Protein AF-A0AAC8QEL2-F1 (afdb_monomer_lite)

Organism: NCBI:txid48

pLDDT: mean 86.3, std 14.05, range [43.47, 98.31]

Secondary structure (DSSP, 8-state):
----PPPTT-SPPPHHHHHHHHHHHHHHHHHH-HHHHHHHHHHHHHHHHHHHHHHHHHHTT--SS-S---GGGTTSHHHHHHHHHHHTTHHHHHHHHHHHHHHHHHHSTTTHHHHHHHHHHHHHHHHHHHHHTT-SSHHHHHHHHHHHHHHHHHHTHHHHHHHH-SSPPP--PPPPP---HHHHHHHHHHHHHHHHHHHHHHHHHTTSS-GGGHHHHHHHHHHHHHHHHHHHHHHHHHHHHHHHHHHHHHHTS-S-----

Radius of gyration: 24.82 Å; chains: 1; bounding box: 85×37×73 Å

Structure (mmCIF, N/CA/C/O backbone):
data_AF-A0AAC8QEL2-F1
#
_entry.id   AF-A0AAC8QEL2-F1
#
loop_
_atom_site.group_PDB
_atom_site.id
_atom_site.type_symbol
_atom_site.label_atom_id
_atom_site.label_alt_id
_atom_site.label_comp_id
_atom_site.label_asym_id
_atom_site.label_entity_id
_atom_site.label_seq_id
_atom_site.pdbx_PDB_ins_code
_atom_site.Cartn_x
_atom_site.Cartn_y
_atom_site.Cartn_z
_atom_site.occupancy
_atom_site.B_iso_or_equiv
_atom_site.auth_seq_id
_atom_site.auth_comp_id
_atom_site.auth_asym_id
_atom_site.auth_atom_id
_atom_site.pdbx_PDB_model_num
ATOM 1 N N . MET A 1 1 ? -62.307 -15.616 4.773 1.00 45.69 1 MET A N 1
ATOM 2 C CA . MET A 1 1 ? -61.120 -16.233 4.140 1.00 45.69 1 MET A CA 1
ATOM 3 C C . MET A 1 1 ? -60.013 -15.186 4.089 1.00 45.69 1 MET A C 1
ATOM 5 O O . MET A 1 1 ? -59.948 -14.418 3.146 1.00 45.69 1 MET A O 1
ATOM 9 N N . SER A 1 2 ? -59.220 -15.067 5.157 1.00 45.28 2 SER A N 1
ATOM 10 C CA . SER A 1 2 ? -58.054 -14.174 5.198 1.00 45.28 2 SER A CA 1
ATOM 11 C C . SER A 1 2 ? -56.818 -15.053 5.047 1.00 45.28 2 SER A C 1
ATOM 13 O O . SER A 1 2 ? -56.436 -15.745 5.991 1.00 45.28 2 SER A O 1
ATOM 15 N N . SER A 1 3 ? -56.262 -15.121 3.833 1.00 54.31 3 SER A N 1
ATOM 16 C CA . SER A 1 3 ? -54.980 -15.785 3.607 1.00 54.31 3 SER A CA 1
ATOM 17 C C . SER A 1 3 ? -53.896 -14.918 4.238 1.00 54.31 3 SER A C 1
ATOM 19 O O . SER A 1 3 ? -53.477 -13.914 3.658 1.00 54.31 3 SER A O 1
ATOM 21 N N . ARG A 1 4 ? -53.450 -15.289 5.441 1.00 52.88 4 ARG A N 1
ATOM 22 C CA . ARG A 1 4 ? -52.177 -14.795 5.962 1.00 52.88 4 ARG A CA 1
ATOM 23 C C . ARG A 1 4 ? -51.099 -15.284 5.001 1.00 52.88 4 ARG A C 1
ATOM 25 O O . ARG A 1 4 ? -50.798 -16.474 4.969 1.00 52.88 4 ARG A O 1
ATOM 32 N N . LEU A 1 5 ? -50.574 -14.375 4.183 1.00 49.75 5 LEU A N 1
ATOM 33 C CA . LEU A 1 5 ? -49.302 -14.593 3.510 1.00 49.75 5 LEU A CA 1
ATOM 34 C C . LEU A 1 5 ? -48.282 -14.943 4.602 1.00 49.75 5 LEU A C 1
ATOM 36 O O . LEU A 1 5 ? -48.235 -14.229 5.609 1.00 49.75 5 LEU A O 1
ATOM 40 N N . PRO A 1 6 ? -47.518 -16.034 4.459 1.00 45.41 6 PRO A N 1
ATOM 41 C CA . PRO A 1 6 ? -46.494 -16.362 5.432 1.00 45.41 6 PRO A CA 1
ATOM 42 C C . PRO A 1 6 ? -45.506 -15.195 5.483 1.00 45.41 6 PRO A C 1
ATOM 44 O O . PRO A 1 6 ? -44.936 -14.791 4.468 1.00 45.41 6 PRO A O 1
ATOM 47 N N . THR A 1 7 ? -45.361 -14.611 6.669 1.00 52.25 7 THR A N 1
ATOM 48 C CA . THR A 1 7 ? -44.327 -13.628 6.980 1.00 52.25 7 THR A CA 1
ATOM 49 C C . THR A 1 7 ? -42.976 -14.214 6.580 1.00 52.25 7 THR A C 1
ATOM 51 O O . THR A 1 7 ? -42.650 -15.330 6.979 1.00 52.25 7 THR A O 1
ATOM 54 N N . GLN A 1 8 ? -42.188 -13.474 5.797 1.00 51.12 8 GLN A N 1
ATOM 55 C CA . GLN A 1 8 ? -40.873 -13.883 5.275 1.00 51.12 8 GLN A CA 1
ATOM 56 C C . GLN A 1 8 ? -39.819 -14.238 6.356 1.00 51.12 8 GLN A C 1
ATOM 58 O O . GLN A 1 8 ? -38.682 -14.554 6.012 1.00 51.12 8 GLN A O 1
ATOM 63 N N . ASP A 1 9 ? -40.179 -14.222 7.641 1.00 49.59 9 ASP A N 1
ATOM 64 C CA . ASP A 1 9 ? -39.281 -14.409 8.784 1.00 49.59 9 ASP A CA 1
ATOM 65 C C . ASP A 1 9 ? -39.201 -15.845 9.336 1.00 49.59 9 ASP A C 1
ATOM 67 O O . ASP A 1 9 ? -38.384 -16.106 10.214 1.00 49.59 9 ASP A O 1
ATOM 71 N N . GLU A 1 10 ? -39.970 -16.806 8.812 1.00 47.09 10 GLU A N 1
ATOM 72 C CA . GLU A 1 10 ? -40.014 -18.181 9.353 1.00 47.09 10 GLU A CA 1
ATOM 73 C C . GLU A 1 10 ? -39.370 -19.236 8.431 1.00 47.09 10 GLU A C 1
ATOM 75 O O . GLU A 1 10 ? -39.781 -20.392 8.374 1.00 47.09 10 GLU A O 1
ATOM 80 N N . GLN A 1 11 ? -38.336 -18.854 7.674 1.00 52.09 11 GLN A N 1
ATOM 81 C CA . GLN A 1 11 ? -37.502 -19.801 6.927 1.00 52.09 11 GLN A CA 1
ATOM 82 C C . GLN A 1 11 ? -36.100 -19.861 7.532 1.00 52.09 11 GLN A C 1
ATOM 84 O O . GLN A 1 11 ? -35.403 -18.848 7.628 1.00 52.09 11 GLN A O 1
ATOM 89 N N . ALA A 1 12 ? -35.673 -21.067 7.928 1.00 55.81 12 ALA A N 1
ATOM 90 C CA . ALA A 1 12 ? -34.318 -21.328 8.403 1.00 55.81 12 ALA A CA 1
ATOM 91 C C . ALA A 1 12 ? -33.288 -20.709 7.434 1.00 55.81 12 ALA A C 1
ATOM 93 O O . ALA A 1 12 ? -33.431 -20.868 6.218 1.00 55.81 12 ALA A O 1
ATOM 94 N N . PRO A 1 13 ? -32.251 -20.005 7.930 1.00 62.88 13 PRO A N 1
ATOM 95 C CA . PRO A 1 13 ? -31.322 -19.298 7.060 1.00 62.88 13 PRO A CA 1
ATOM 96 C C . PRO A 1 13 ? -30.664 -20.292 6.104 1.00 62.88 13 PRO A C 1
ATOM 98 O O . PRO A 1 13 ? -30.070 -21.282 6.549 1.00 62.88 13 PRO A O 1
ATOM 101 N N . THR A 1 14 ? -30.783 -20.0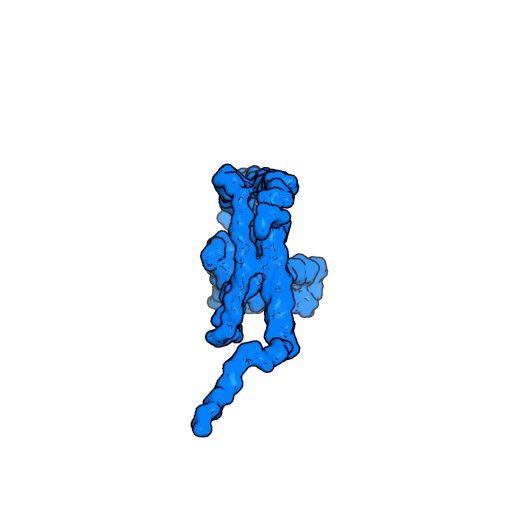14 4.803 1.00 79.62 14 THR A N 1
ATOM 102 C CA . THR A 1 14 ? -30.149 -20.790 3.733 1.00 79.62 14 THR A CA 1
ATOM 103 C C . THR A 1 14 ? -28.644 -20.906 3.994 1.00 79.62 14 THR A C 1
ATOM 105 O O . THR A 1 14 ? -28.044 -20.043 4.640 1.00 79.62 14 THR A O 1
ATOM 108 N N . THR A 1 15 ? -27.996 -21.962 3.492 1.00 81.44 15 THR A N 1
ATOM 109 C CA . THR A 1 15 ? -26.546 -22.183 3.670 1.00 81.44 15 THR A CA 1
ATOM 110 C C . THR A 1 15 ? -25.718 -20.951 3.282 1.00 81.44 15 THR A C 1
ATOM 112 O O . THR A 1 15 ? -24.776 -20.594 3.986 1.00 81.44 15 THR A O 1
ATOM 115 N N . ALA A 1 16 ? -26.129 -20.242 2.225 1.00 77.69 16 ALA A N 1
ATOM 116 C CA . ALA A 1 16 ? -25.537 -18.976 1.800 1.00 77.69 16 ALA A CA 1
ATOM 117 C C . ALA A 1 16 ? -25.666 -17.863 2.858 1.00 77.69 16 ALA A C 1
ATOM 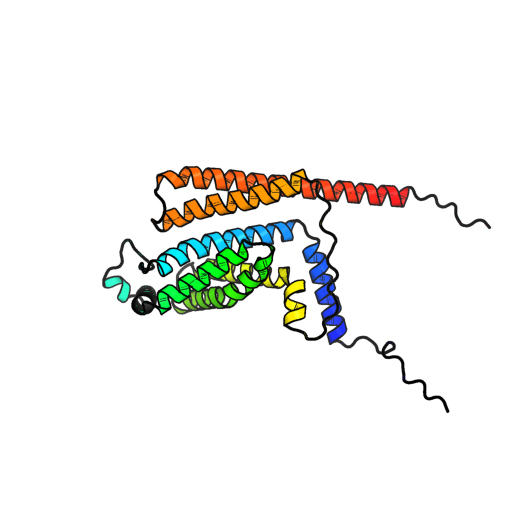119 O O . ALA A 1 16 ? -24.681 -17.199 3.169 1.00 77.69 16 ALA A O 1
ATOM 120 N N . ARG A 1 17 ? -26.845 -17.701 3.476 1.00 80.50 17 ARG A N 1
ATOM 121 C CA . ARG A 1 17 ? -27.083 -16.692 4.522 1.00 80.50 17 ARG A CA 1
ATOM 122 C C . ARG A 1 17 ? -26.285 -16.983 5.796 1.00 80.50 17 ARG A C 1
ATOM 124 O O . ARG A 1 17 ? -25.789 -16.059 6.433 1.00 80.50 17 ARG A O 1
ATOM 131 N N . ARG A 1 18 ? -26.103 -18.263 6.146 1.00 81.69 18 ARG A N 1
ATOM 132 C CA . ARG A 1 18 ? -25.219 -18.670 7.255 1.00 81.69 18 ARG A CA 1
ATOM 133 C C . ARG A 1 18 ? -23.756 -18.356 6.952 1.00 81.69 18 ARG A C 1
ATOM 135 O O . ARG A 1 18 ? -23.067 -17.822 7.813 1.00 81.69 18 ARG A O 1
ATOM 142 N N . LEU A 1 19 ? -23.288 -18.662 5.739 1.00 82.12 19 LEU A N 1
ATOM 143 C CA . LEU A 1 19 ? -21.921 -18.350 5.313 1.00 82.12 19 LEU A CA 1
ATOM 144 C C . LEU A 1 19 ? -21.653 -16.841 5.383 1.00 82.12 19 LEU A C 1
ATOM 146 O O . LEU A 1 19 ? -20.631 -16.428 5.920 1.00 82.12 19 LEU A O 1
ATOM 150 N N . GLU A 1 20 ? -22.590 -16.021 4.907 1.00 82.44 20 GLU A N 1
ATOM 151 C CA . GLU A 1 20 ? -22.491 -14.562 4.980 1.00 82.44 20 GLU A CA 1
ATOM 152 C C . GLU A 1 20 ? -22.369 -14.068 6.430 1.00 82.44 20 GLU A C 1
ATOM 154 O O . GLU A 1 20 ? -21.442 -13.329 6.753 1.00 82.44 20 GLU A O 1
ATOM 159 N N . GLN A 1 21 ? -23.238 -14.543 7.328 1.00 83.75 21 GLN A N 1
ATOM 160 C CA . GLN A 1 21 ? -23.185 -14.194 8.753 1.00 83.75 21 GLN A CA 1
ATOM 161 C C . GLN A 1 21 ? -21.863 -14.610 9.411 1.00 83.75 21 GLN A C 1
ATOM 163 O O . GLN A 1 21 ? -21.317 -13.871 10.233 1.00 83.75 21 GLN A O 1
ATOM 168 N N . LEU A 1 22 ? -21.325 -15.778 9.045 1.00 85.56 22 LEU A N 1
ATOM 169 C CA . LEU A 1 22 ? -20.023 -16.243 9.524 1.00 85.56 22 LEU A CA 1
ATOM 170 C C . LEU A 1 22 ? -18.884 -15.341 9.039 1.00 85.56 22 LEU A C 1
ATOM 172 O O . LEU A 1 22 ? -18.017 -14.976 9.835 1.00 85.56 22 LEU A O 1
ATOM 176 N N . LEU A 1 23 ? -18.894 -14.955 7.761 1.00 85.38 23 LEU A N 1
ATOM 177 C CA . LEU A 1 23 ? -17.890 -14.067 7.175 1.00 85.38 23 LEU A CA 1
ATOM 178 C C . LEU A 1 23 ? -17.950 -12.661 7.786 1.00 85.38 23 LEU A C 1
ATOM 180 O O . LEU A 1 23 ? -16.909 -12.108 8.139 1.00 85.38 23 LEU A O 1
ATOM 184 N N . ASP A 1 24 ? -19.146 -12.112 7.992 1.00 86.25 24 ASP A N 1
ATOM 185 C CA . ASP A 1 24 ? -19.337 -10.811 8.641 1.00 86.25 24 ASP A CA 1
ATOM 186 C C . ASP A 1 24 ? -18.911 -10.855 10.123 1.00 86.25 24 ASP A C 1
ATOM 188 O O . ASP A 1 24 ? -18.235 -9.950 10.629 1.00 86.25 24 ASP A O 1
ATOM 192 N N . GLY A 1 25 ? -19.221 -11.955 10.817 1.00 83.81 25 GLY A N 1
ATOM 193 C CA . GLY A 1 25 ? -18.763 -12.219 12.180 1.00 83.81 25 GLY A CA 1
ATOM 194 C C . GLY A 1 25 ? -17.237 -12.312 12.280 1.00 83.81 25 GLY A C 1
ATOM 195 O O . GLY A 1 25 ? -16.631 -11.730 13.181 1.00 83.81 25 GLY A O 1
ATOM 196 N N . LEU A 1 26 ? -16.584 -12.987 11.334 1.00 86.38 26 LEU A N 1
ATOM 197 C CA . LEU A 1 26 ? -15.124 -13.052 11.265 1.00 86.38 26 LEU A CA 1
ATOM 198 C C . LEU A 1 26 ? -14.517 -11.677 10.957 1.00 86.38 26 LEU A C 1
ATOM 200 O O . LEU A 1 26 ? -13.569 -11.258 11.625 1.00 86.38 26 LEU A O 1
ATOM 204 N N . HIS A 1 27 ? -15.085 -10.952 9.991 1.00 88.81 27 HIS A N 1
ATOM 205 C CA . HIS A 1 27 ? -14.620 -9.625 9.597 1.00 88.81 27 HIS A CA 1
ATOM 206 C C . HIS A 1 27 ? -14.676 -8.636 10.765 1.00 88.81 27 HIS A C 1
ATOM 208 O O . HIS A 1 27 ? -13.699 -7.935 11.033 1.00 88.81 27 HIS A O 1
ATOM 214 N N . SER A 1 28 ? -15.779 -8.611 11.516 1.00 86.19 28 SER A N 1
ATOM 215 C CA . SER A 1 28 ? -15.917 -7.738 12.688 1.00 86.19 28 SER A CA 1
ATOM 216 C C . SER A 1 28 ? -14.887 -8.055 13.785 1.00 86.19 28 SER A C 1
ATOM 218 O O . SER A 1 28 ? -14.288 -7.132 14.344 1.00 86.19 28 SER A O 1
ATOM 220 N N . ARG A 1 29 ? -14.588 -9.340 14.038 1.00 85.88 29 ARG A N 1
ATOM 221 C CA . ARG A 1 29 ? -13.526 -9.767 14.973 1.00 85.88 29 ARG A CA 1
ATOM 222 C C . ARG A 1 29 ? -12.139 -9.328 14.510 1.00 85.88 29 ARG A C 1
ATOM 224 O O . ARG A 1 29 ? -11.370 -8.789 15.304 1.00 85.88 29 ARG A O 1
ATOM 231 N N . VAL A 1 30 ? -11.835 -9.510 13.226 1.00 88.69 30 VAL A N 1
ATOM 232 C CA . VAL A 1 30 ? -10.578 -9.055 12.611 1.00 88.69 30 VAL A CA 1
ATOM 233 C C . VAL A 1 30 ? -10.428 -7.540 12.754 1.00 88.69 30 VAL A C 1
ATOM 235 O O . VAL A 1 30 ? -9.377 -7.058 13.172 1.00 88.69 30 VAL A O 1
ATOM 238 N N . ARG A 1 31 ? -11.500 -6.787 12.493 1.00 89.50 31 ARG A N 1
ATOM 239 C CA . ARG A 1 31 ? -11.537 -5.323 12.616 1.00 89.50 31 ARG A CA 1
ATOM 240 C C . ARG A 1 31 ? -11.391 -4.827 14.054 1.00 89.50 31 ARG A C 1
ATOM 242 O O . ARG A 1 31 ? -10.922 -3.708 14.253 1.00 89.50 31 ARG A O 1
ATOM 249 N N . ALA A 1 32 ? -11.754 -5.638 15.046 1.00 86.88 32 ALA A N 1
ATOM 250 C CA . ALA A 1 32 ? -11.557 -5.314 16.457 1.00 86.88 32 ALA A CA 1
ATOM 251 C C . ALA A 1 32 ? -10.089 -5.472 16.901 1.00 86.88 32 ALA A C 1
ATOM 253 O O . ALA A 1 32 ? -9.695 -4.923 17.933 1.00 86.88 32 ALA A O 1
ATOM 254 N N . SER A 1 33 ? -9.265 -6.194 16.132 1.00 90.19 33 SER A N 1
ATOM 255 C CA . SER A 1 33 ? -7.854 -6.402 16.450 1.00 90.19 33 SER A CA 1
ATOM 256 C C . SER A 1 33 ? -7.024 -5.153 16.166 1.00 90.19 33 SER A C 1
ATOM 258 O O . SER A 1 33 ? -6.876 -4.707 15.025 1.00 90.19 33 SER A O 1
ATOM 260 N N . LEU A 1 34 ? -6.419 -4.613 17.226 1.00 89.44 34 LEU A N 1
ATOM 261 C CA . LEU A 1 34 ? -5.525 -3.463 17.139 1.00 89.44 34 LEU A CA 1
ATOM 262 C C . LEU A 1 34 ? -4.294 -3.771 16.277 1.00 89.44 34 LEU A C 1
ATOM 264 O O . LEU A 1 34 ? -3.910 -2.963 15.438 1.00 89.44 34 LEU A O 1
ATOM 268 N N . LEU A 1 35 ? -3.705 -4.957 16.437 1.00 91.62 35 LEU A N 1
ATOM 269 C CA . LEU A 1 35 ? -2.512 -5.352 15.693 1.00 91.62 35 LEU A CA 1
ATOM 270 C C . LEU A 1 35 ? -2.789 -5.422 14.187 1.00 91.62 35 LEU A C 1
ATOM 272 O O . LEU A 1 35 ? -2.002 -4.903 13.400 1.00 91.62 35 LEU A O 1
ATOM 276 N N . LEU A 1 36 ? -3.940 -5.969 13.784 1.00 94.00 36 LEU A N 1
ATOM 277 C CA . LEU A 1 36 ? -4.322 -6.039 12.369 1.00 94.00 36 LEU A CA 1
ATOM 278 C C . LEU A 1 36 ? -4.641 -4.658 11.781 1.00 94.00 36 LEU A C 1
ATOM 280 O O . LEU A 1 36 ? -4.359 -4.417 10.608 1.00 94.00 36 LEU A O 1
ATOM 284 N N . ARG A 1 37 ? -5.134 -3.716 12.597 1.00 93.56 37 ARG A N 1
ATOM 285 C CA . ARG A 1 37 ? -5.300 -2.312 12.186 1.00 93.56 37 ARG A CA 1
ATOM 286 C C . ARG A 1 37 ? -3.963 -1.657 11.849 1.00 93.56 37 ARG A C 1
ATOM 288 O O . ARG A 1 37 ? -3.845 -1.021 10.803 1.00 93.56 37 ARG A O 1
ATOM 295 N N . TYR A 1 38 ? -2.964 -1.818 12.715 1.00 94.56 38 TYR A N 1
ATOM 296 C CA . TYR A 1 38 ? -1.620 -1.288 12.468 1.00 94.56 38 TYR A CA 1
ATOM 297 C C . TYR A 1 38 ? -0.933 -2.011 11.312 1.00 94.56 38 TYR A C 1
ATOM 299 O O . TYR A 1 38 ? -0.304 -1.363 10.483 1.00 94.56 38 TYR A O 1
ATOM 307 N N . PHE A 1 39 ? -1.122 -3.324 11.193 1.00 96.25 39 PHE A N 1
ATOM 308 C CA . PHE A 1 39 ? -0.645 -4.092 10.048 1.00 96.25 39 PHE A CA 1
ATOM 309 C C . PHE A 1 39 ? -1.231 -3.570 8.726 1.00 96.25 39 PHE A C 1
ATOM 311 O O . PHE A 1 39 ? -0.490 -3.367 7.767 1.00 96.25 39 PHE A O 1
ATOM 318 N N . ALA A 1 40 ? -2.528 -3.240 8.682 1.00 96.00 40 ALA A N 1
ATOM 319 C CA . ALA A 1 40 ? -3.141 -2.593 7.521 1.00 96.00 40 ALA A CA 1
ATOM 320 C C . ALA A 1 40 ? -2.512 -1.227 7.211 1.00 96.00 40 ALA A C 1
ATOM 322 O O . ALA A 1 40 ? -2.221 -0.936 6.054 1.00 96.00 40 ALA A O 1
ATOM 323 N N . ALA A 1 41 ? -2.268 -0.392 8.224 1.00 95.62 41 ALA A N 1
ATOM 324 C CA . ALA A 1 41 ? -1.610 0.900 8.029 1.00 95.62 41 ALA A CA 1
ATOM 325 C C . ALA A 1 41 ? -0.180 0.747 7.479 1.00 95.62 41 ALA A C 1
ATOM 327 O O . ALA A 1 41 ? 0.182 1.424 6.520 1.00 95.62 41 ALA A O 1
ATOM 328 N N . ILE A 1 42 ? 0.604 -0.182 8.030 1.00 96.81 42 ILE A N 1
ATOM 329 C CA . ILE A 1 42 ? 1.973 -0.468 7.588 1.00 96.81 42 ILE A CA 1
ATOM 330 C C . ILE A 1 42 ? 1.980 -0.998 6.150 1.00 96.81 42 ILE A C 1
ATOM 332 O O . ILE A 1 42 ? 2.755 -0.504 5.338 1.00 96.81 42 ILE A O 1
ATOM 336 N N . ASN A 1 43 ? 1.088 -1.930 5.795 1.00 97.75 43 ASN A N 1
ATOM 337 C CA . ASN A 1 43 ? 0.988 -2.436 4.421 1.00 97.75 43 ASN A CA 1
ATOM 338 C C . ASN A 1 43 ? 0.666 -1.323 3.415 1.00 97.75 43 ASN A C 1
ATOM 340 O O . ASN A 1 43 ? 1.253 -1.298 2.335 1.00 97.75 43 ASN A O 1
ATOM 344 N N . ARG A 1 44 ? -0.207 -0.368 3.770 1.00 97.69 44 ARG A N 1
ATOM 345 C CA . ARG A 1 44 ? -0.490 0.803 2.920 1.00 97.69 44 ARG A CA 1
ATOM 346 C C . ARG A 1 44 ? 0.758 1.652 2.692 1.00 97.69 44 ARG A C 1
ATOM 348 O O . ARG A 1 44 ? 1.053 2.008 1.555 1.00 97.69 44 ARG A O 1
ATOM 355 N N . ILE A 1 45 ? 1.509 1.923 3.760 1.00 97.56 45 ILE A N 1
ATOM 356 C CA . ILE A 1 45 ? 2.758 2.690 3.704 1.00 97.56 45 ILE A CA 1
ATOM 357 C C . ILE A 1 45 ? 3.805 1.967 2.845 1.00 97.56 45 ILE A C 1
ATOM 359 O O . ILE A 1 45 ? 4.360 2.567 1.927 1.00 97.56 45 ILE A O 1
ATOM 363 N N . LEU A 1 46 ? 4.045 0.676 3.096 1.00 96.94 46 LEU A N 1
ATOM 364 C CA . LEU A 1 46 ? 5.053 -0.117 2.385 1.00 96.94 46 LEU A CA 1
ATOM 365 C C . LEU A 1 46 ? 4.745 -0.250 0.892 1.00 96.94 46 LEU A C 1
ATOM 367 O O . LEU A 1 46 ? 5.634 -0.034 0.069 1.00 96.94 46 LEU A O 1
ATOM 371 N N . LEU A 1 47 ? 3.496 -0.566 0.531 1.00 97.81 47 LEU A N 1
ATOM 372 C CA . LEU A 1 47 ? 3.093 -0.649 -0.873 1.00 97.81 47 LEU A CA 1
ATOM 373 C C . LEU A 1 47 ? 3.242 0.714 -1.561 1.00 97.81 47 LEU A C 1
ATOM 375 O O . LEU A 1 47 ? 3.836 0.793 -2.634 1.00 97.81 47 LEU A O 1
ATOM 379 N N . ALA A 1 48 ? 2.790 1.805 -0.937 1.00 97.38 48 ALA A N 1
ATOM 380 C CA . ALA A 1 48 ? 2.926 3.135 -1.524 1.00 97.38 48 ALA A CA 1
ATOM 381 C C . ALA A 1 48 ? 4.397 3.548 -1.719 1.00 97.38 48 ALA A C 1
ATOM 383 O O . ALA A 1 48 ? 4.760 3.992 -2.807 1.00 97.38 48 ALA A O 1
ATOM 384 N N . ILE A 1 49 ? 5.260 3.354 -0.716 1.00 96.25 49 ILE A N 1
ATOM 385 C CA . ILE A 1 49 ? 6.695 3.674 -0.815 1.00 96.25 49 ILE A CA 1
ATOM 386 C C . ILE A 1 49 ? 7.403 2.792 -1.853 1.00 96.25 49 ILE A C 1
ATOM 388 O O . ILE A 1 49 ? 8.300 3.268 -2.540 1.00 96.25 49 ILE A O 1
ATOM 392 N N . GLY A 1 50 ? 7.015 1.523 -2.003 1.00 93.56 50 GLY A N 1
ATOM 393 C CA . GLY A 1 50 ? 7.610 0.641 -3.011 1.00 93.56 50 GLY A CA 1
ATOM 394 C C . GLY A 1 50 ? 7.219 1.019 -4.445 1.00 93.56 50 GLY A C 1
ATOM 395 O O . GLY A 1 50 ? 8.053 0.994 -5.359 1.00 93.56 50 GLY A O 1
ATOM 396 N N . PHE A 1 51 ? 5.955 1.397 -4.651 1.00 95.62 51 PHE A N 1
ATOM 397 C CA . PHE A 1 51 ? 5.394 1.615 -5.983 1.00 95.62 51 PHE A CA 1
ATOM 398 C C . PHE A 1 51 ? 5.486 3.057 -6.483 1.00 95.62 51 PHE A C 1
ATOM 400 O O . PHE A 1 51 ? 5.790 3.240 -7.656 1.00 95.62 51 PHE A O 1
ATOM 407 N N . VAL A 1 52 ? 5.280 4.080 -5.648 1.00 96.38 52 VAL A N 1
ATOM 408 C CA . VAL A 1 52 ? 5.230 5.486 -6.107 1.00 96.38 52 VAL A CA 1
ATOM 409 C C . VAL A 1 52 ? 6.570 5.976 -6.688 1.00 96.38 52 VAL A C 1
ATOM 411 O O . VAL A 1 52 ? 6.572 6.514 -7.795 1.00 96.38 52 VAL A O 1
ATOM 414 N N . PRO A 1 53 ? 7.735 5.748 -6.055 1.00 93.44 53 PRO A N 1
ATOM 415 C CA . PRO A 1 53 ? 9.035 6.102 -6.636 1.00 93.44 53 PRO A CA 1
ATOM 416 C C . PRO A 1 53 ? 9.318 5.336 -7.929 1.00 93.44 53 PRO A C 1
ATOM 418 O O . PRO A 1 53 ? 9.779 5.901 -8.917 1.00 93.44 53 PRO A O 1
ATOM 421 N N . THR A 1 54 ? 8.988 4.043 -7.943 1.00 91.44 54 THR A N 1
ATOM 422 C CA . THR A 1 54 ? 9.157 3.168 -9.111 1.00 91.44 54 THR A CA 1
ATOM 423 C C . THR A 1 54 ? 8.215 3.553 -10.262 1.00 91.44 54 THR A C 1
ATOM 425 O O . THR A 1 54 ? 8.538 3.332 -11.430 1.00 91.44 54 THR A O 1
ATOM 428 N N . ALA A 1 55 ? 7.057 4.134 -9.956 1.00 94.88 55 ALA A N 1
ATOM 429 C CA . ALA A 1 55 ? 6.129 4.705 -10.921 1.00 94.88 55 ALA A CA 1
ATOM 430 C C . ALA A 1 55 ? 6.685 5.986 -11.547 1.00 94.88 55 ALA A C 1
ATOM 432 O O . ALA A 1 55 ? 6.587 6.166 -12.759 1.00 94.88 55 ALA A O 1
ATOM 433 N N . MET A 1 56 ? 7.324 6.838 -10.740 1.00 94.06 56 MET A N 1
ATOM 434 C CA . MET A 1 56 ? 7.875 8.114 -11.194 1.00 94.06 56 MET A CA 1
ATOM 435 C C . MET A 1 56 ? 8.944 7.936 -12.279 1.00 94.06 56 MET A C 1
ATOM 437 O O . MET A 1 56 ? 8.925 8.655 -13.271 1.00 94.06 56 MET A O 1
ATOM 441 N N . VAL A 1 57 ? 9.802 6.915 -12.160 1.00 91.12 57 VAL A N 1
ATOM 442 C CA . VAL A 1 57 ? 10.767 6.534 -13.215 1.00 91.12 57 VAL A CA 1
ATOM 443 C C . VAL A 1 57 ? 10.063 6.296 -14.557 1.00 91.12 57 VAL A C 1
ATOM 445 O O . VAL A 1 57 ? 10.524 6.767 -15.594 1.00 91.12 57 VAL A O 1
ATOM 448 N N . LYS A 1 58 ? 8.913 5.610 -14.542 1.00 93.25 58 LYS A N 1
ATOM 449 C CA . LYS A 1 58 ? 8.152 5.315 -15.762 1.00 93.25 58 LYS A CA 1
ATOM 450 C C . LYS A 1 58 ? 7.473 6.551 -16.336 1.00 93.25 58 LYS A C 1
ATOM 452 O O . LYS A 1 58 ? 7.497 6.754 -17.545 1.00 93.25 58 LYS A O 1
ATOM 457 N N . ILE A 1 59 ? 6.900 7.384 -15.468 1.00 95.62 59 ILE A N 1
ATOM 458 C CA . ILE A 1 59 ? 6.240 8.641 -15.851 1.00 95.62 59 ILE A CA 1
ATOM 459 C C . ILE A 1 59 ? 7.241 9.586 -16.524 1.00 95.62 59 ILE A C 1
ATOM 461 O O . ILE A 1 59 ? 6.934 10.165 -17.562 1.00 95.62 59 ILE A O 1
ATOM 465 N N . LEU A 1 60 ? 8.459 9.681 -15.984 1.00 93.62 60 LEU A N 1
ATOM 466 C CA . LEU A 1 60 ? 9.540 10.500 -16.538 1.00 93.62 60 LEU A CA 1
ATOM 467 C C . LEU A 1 60 ? 10.151 9.924 -17.826 1.00 93.62 60 LEU A C 1
ATOM 469 O O . LEU A 1 60 ? 11.063 10.525 -18.383 1.00 93.62 60 LEU A O 1
ATOM 473 N N . GLY A 1 61 ? 9.668 8.773 -18.308 1.00 87.69 61 GLY A N 1
ATOM 474 C CA . GLY A 1 61 ? 10.192 8.140 -19.516 1.00 87.69 61 GLY A CA 1
ATOM 475 C C . GLY A 1 61 ? 11.621 7.629 -19.347 1.00 87.69 61 GLY A C 1
ATOM 476 O O . GLY A 1 61 ? 12.359 7.560 -20.323 1.00 87.69 61 GLY A O 1
ATOM 477 N N . ALA A 1 62 ? 12.027 7.285 -18.123 1.00 87.50 62 ALA A N 1
ATOM 478 C CA . ALA A 1 62 ? 13.315 6.661 -17.865 1.00 87.50 62 ALA A CA 1
ATOM 479 C C . ALA A 1 62 ? 13.210 5.130 -17.961 1.00 87.50 62 ALA A C 1
ATOM 481 O O . ALA A 1 62 ? 12.147 4.533 -17.738 1.00 87.50 62 ALA A O 1
ATOM 482 N N . ARG A 1 63 ? 14.336 4.486 -18.286 1.00 84.75 63 ARG A N 1
ATOM 483 C CA . ARG A 1 63 ? 14.458 3.024 -18.274 1.00 84.75 63 ARG A CA 1
ATOM 484 C C . ARG A 1 63 ? 14.304 2.479 -16.857 1.00 84.75 63 ARG A C 1
ATOM 486 O O . ARG A 1 63 ? 14.641 3.141 -15.879 1.00 84.75 63 ARG A O 1
ATOM 493 N N . PHE A 1 64 ? 13.838 1.237 -16.757 1.00 71.75 64 PHE A N 1
ATOM 494 C CA . PHE A 1 64 ? 13.689 0.551 -15.472 1.00 71.75 64 PHE A CA 1
ATOM 495 C C . PHE A 1 64 ? 15.031 0.343 -14.743 1.00 71.75 64 PHE A C 1
ATOM 497 O O . PHE A 1 64 ? 15.083 0.431 -13.517 1.00 71.75 64 PHE A O 1
ATOM 504 N N . THR A 1 65 ? 16.113 0.121 -15.494 1.00 64.38 65 THR A N 1
ATOM 505 C CA . THR A 1 65 ? 17.494 -0.001 -15.008 1.00 64.38 65 THR A CA 1
ATOM 506 C C . THR A 1 65 ? 18.343 1.091 -15.656 1.00 64.38 65 THR A C 1
ATOM 508 O O . THR A 1 65 ? 18.590 1.057 -16.860 1.00 64.38 65 THR A O 1
ATOM 511 N N . SER A 1 66 ? 18.743 2.100 -14.881 1.00 54.03 66 SER A N 1
ATOM 512 C CA . SER A 1 66 ? 19.380 3.315 -15.406 1.00 54.03 66 SER A CA 1
ATOM 513 C C . SER A 1 66 ? 20.910 3.303 -15.400 1.00 54.03 66 SER A C 1
ATOM 515 O O . SER A 1 66 ? 21.487 4.113 -16.115 1.00 54.03 66 SER A O 1
ATOM 517 N N . GLU A 1 67 ? 21.583 2.412 -14.666 1.00 44.88 67 GLU A N 1
ATOM 518 C CA . GLU A 1 67 ? 23.047 2.529 -14.515 1.00 44.88 67 GLU A CA 1
ATOM 519 C C . GLU A 1 67 ? 23.869 1.570 -15.393 1.00 44.88 67 GLU A C 1
ATOM 521 O O . GLU A 1 67 ? 24.973 1.935 -15.778 1.00 44.88 67 GLU A O 1
ATOM 526 N N . HIS A 1 68 ? 23.325 0.429 -15.840 1.00 43.47 68 HIS A N 1
ATOM 527 C CA . HIS A 1 68 ? 24.030 -0.502 -16.738 1.00 43.47 68 HIS A CA 1
ATOM 528 C C . HIS A 1 68 ? 23.057 -1.272 -17.647 1.00 43.47 68 HIS A C 1
ATOM 530 O O . HIS A 1 68 ? 22.908 -2.472 -17.485 1.00 43.47 68 HIS A O 1
ATOM 536 N N . PHE A 1 69 ? 22.352 -0.594 -18.563 1.00 51.69 69 PHE A N 1
ATOM 537 C CA . PHE A 1 69 ? 21.642 -1.289 -19.648 1.00 51.69 69 PHE A CA 1
ATOM 538 C C . PHE A 1 69 ? 22.536 -1.322 -20.891 1.00 51.69 69 PHE A C 1
ATOM 540 O O . PHE A 1 69 ? 22.700 -0.322 -21.594 1.00 51.69 69 PHE A O 1
ATOM 547 N N . THR A 1 70 ? 23.159 -2.466 -21.112 1.00 54.22 70 THR A N 1
ATOM 548 C CA . THR A 1 70 ? 24.021 -2.809 -22.240 1.00 54.22 70 THR A CA 1
ATOM 549 C C . THR A 1 70 ? 23.247 -3.649 -23.257 1.00 54.22 70 THR A C 1
ATOM 551 O O . THR A 1 70 ? 22.179 -4.181 -22.962 1.00 54.22 70 THR A O 1
ATOM 554 N N . ALA A 1 71 ? 23.779 -3.809 -24.473 1.00 55.09 71 ALA A N 1
ATOM 555 C CA . ALA A 1 71 ? 23.187 -4.715 -25.466 1.00 55.09 71 ALA A CA 1
ATOM 556 C C . ALA A 1 71 ? 23.043 -6.160 -24.936 1.00 55.09 71 ALA A C 1
ATOM 558 O O . ALA A 1 71 ? 22.115 -6.859 -25.325 1.00 55.09 71 ALA A O 1
ATOM 559 N N . GLN A 1 72 ? 23.899 -6.554 -23.988 1.00 52.69 72 GLN A N 1
ATOM 560 C CA . GLN A 1 72 ? 23.895 -7.853 -23.312 1.00 52.69 72 GLN A CA 1
ATOM 561 C C . GLN A 1 72 ? 22.691 -8.067 -22.380 1.00 52.69 72 GLN A C 1
ATOM 563 O O . GLN A 1 72 ? 22.345 -9.205 -22.076 1.00 52.69 72 GLN A O 1
ATOM 568 N N . ASP A 1 73 ? 22.002 -7.004 -21.957 1.00 62.91 73 ASP A N 1
ATOM 569 C CA . ASP A 1 73 ? 20.793 -7.124 -21.133 1.00 62.91 73 ASP A CA 1
ATOM 570 C C . ASP A 1 73 ? 19.566 -7.557 -21.950 1.00 62.91 73 ASP A C 1
ATOM 572 O O . ASP A 1 73 ? 18.602 -8.083 -21.393 1.00 62.91 73 ASP A O 1
ATOM 576 N N . ILE A 1 74 ? 19.607 -7.391 -23.276 1.00 67.50 74 ILE A N 1
ATOM 577 C CA . ILE A 1 74 ? 18.578 -7.885 -24.205 1.00 67.50 74 ILE A CA 1
ATOM 578 C C . ILE A 1 74 ? 18.701 -9.408 -24.393 1.00 67.50 74 ILE A C 1
ATOM 580 O O . ILE A 1 74 ? 17.710 -10.064 -24.704 1.00 67.50 74 ILE A O 1
ATOM 584 N N . ASP A 1 75 ? 19.875 -9.990 -24.137 1.00 74.44 75 ASP A N 1
ATOM 585 C CA . ASP A 1 75 ? 20.101 -11.433 -24.291 1.00 74.44 75 ASP A CA 1
ATOM 586 C C . ASP A 1 75 ? 19.402 -12.259 -23.193 1.00 74.44 75 ASP A C 1
ATOM 588 O O . ASP A 1 75 ? 19.170 -13.458 -23.354 1.00 74.44 75 ASP A O 1
ATOM 592 N N . ASN A 1 76 ? 19.013 -11.625 -22.080 1.00 82.81 76 ASN A N 1
ATOM 593 C CA . ASN A 1 76 ? 18.200 -12.239 -21.034 1.00 82.81 76 ASN A CA 1
ATOM 594 C C . ASN A 1 76 ? 16.707 -11.874 -21.222 1.00 82.81 76 ASN A C 1
ATOM 596 O O . ASN A 1 76 ? 16.387 -10.685 -21.335 1.00 82.81 76 ASN A O 1
ATOM 600 N N . PRO A 1 77 ? 15.770 -12.848 -21.150 1.00 86.19 77 PRO A N 1
ATOM 601 C CA . PRO A 1 77 ? 14.322 -12.608 -21.199 1.00 86.19 77 PRO A CA 1
ATOM 602 C C . PRO A 1 77 ? 13.814 -11.450 -20.325 1.00 86.19 77 PRO A C 1
ATOM 604 O O . PRO A 1 77 ? 12.873 -10.753 -20.707 1.00 86.19 77 PRO A O 1
ATOM 607 N N . ILE A 1 78 ? 14.440 -11.221 -19.165 1.00 85.88 78 ILE A N 1
ATOM 608 C CA . ILE A 1 78 ? 14.079 -10.148 -18.232 1.00 85.88 78 ILE A CA 1
ATOM 609 C C . ILE A 1 78 ? 14.306 -8.760 -18.846 1.00 85.88 78 ILE A C 1
ATOM 611 O O . ILE A 1 78 ? 13.399 -7.922 -18.853 1.00 85.88 78 ILE A O 1
ATOM 615 N N . GLY A 1 79 ? 15.521 -8.503 -19.334 1.00 84.69 79 GLY A N 1
ATOM 616 C CA . GLY A 1 79 ? 15.886 -7.203 -19.889 1.00 84.69 79 GLY A CA 1
ATOM 617 C C . GLY A 1 79 ? 15.205 -6.961 -21.232 1.00 84.69 79 GLY A C 1
ATOM 618 O O . GLY A 1 79 ? 14.694 -5.863 -21.454 1.00 84.69 79 GLY A O 1
ATOM 619 N N . PHE A 1 80 ? 15.065 -8.004 -22.060 1.00 87.81 80 PHE A N 1
ATOM 620 C CA . PHE A 1 80 ? 14.270 -7.951 -23.289 1.00 87.81 80 PHE A CA 1
ATOM 621 C C . PHE A 1 80 ? 12.830 -7.488 -23.026 1.00 87.81 80 PHE A C 1
ATOM 623 O O . PHE A 1 80 ? 12.340 -6.567 -23.681 1.00 87.81 80 PHE A O 1
ATOM 630 N N . PHE A 1 81 ? 12.155 -8.084 -22.037 1.00 90.00 81 PHE A N 1
ATOM 631 C CA . PHE A 1 81 ? 10.774 -7.744 -21.694 1.00 90.00 81 PHE A CA 1
ATOM 632 C C . PHE A 1 81 ? 10.624 -6.278 -21.260 1.00 90.00 81 PHE A C 1
ATOM 634 O O . PHE A 1 81 ? 9.761 -5.562 -21.775 1.00 90.00 81 PHE A O 1
ATOM 641 N N . PHE A 1 82 ? 11.477 -5.797 -20.348 1.00 88.62 82 PHE A N 1
ATOM 642 C CA . PHE A 1 82 ? 11.397 -4.410 -19.881 1.00 88.62 82 PHE A CA 1
ATOM 643 C C . PHE A 1 82 ? 11.802 -3.387 -20.943 1.00 88.62 82 PHE A C 1
ATOM 645 O O . PHE A 1 82 ? 11.201 -2.314 -20.985 1.00 88.62 82 PHE A O 1
ATOM 652 N N . GLU A 1 83 ? 12.765 -3.695 -21.814 1.00 88.56 83 GLU A N 1
ATOM 653 C CA . GLU A 1 83 ? 13.129 -2.813 -22.929 1.00 88.56 83 GLU A CA 1
ATOM 654 C C . GLU A 1 83 ? 12.003 -2.741 -23.965 1.00 88.56 83 GLU A C 1
ATOM 656 O O . GLU A 1 83 ? 11.672 -1.651 -24.433 1.00 88.56 83 GLU A O 1
ATOM 661 N N . ALA A 1 84 ? 11.348 -3.866 -24.274 1.00 91.06 84 ALA A N 1
ATOM 662 C CA . ALA A 1 84 ? 10.174 -3.876 -25.142 1.00 91.06 84 ALA A CA 1
ATOM 663 C C . ALA A 1 84 ? 9.058 -2.990 -24.570 1.00 91.06 84 ALA A C 1
ATOM 665 O O . ALA A 1 84 ? 8.526 -2.137 -25.279 1.00 91.06 84 ALA A O 1
ATOM 666 N N . MET A 1 85 ? 8.754 -3.124 -23.273 1.00 91.19 85 MET A N 1
ATOM 667 C CA . MET A 1 85 ? 7.785 -2.261 -22.594 1.00 91.19 85 MET A CA 1
ATOM 668 C C . MET A 1 85 ? 8.208 -0.793 -22.606 1.00 91.19 85 MET A C 1
ATOM 670 O O . MET A 1 85 ? 7.389 0.067 -22.906 1.00 91.19 85 MET A O 1
ATOM 674 N N . TYR A 1 86 ? 9.467 -0.489 -22.301 1.00 91.00 86 TYR A N 1
ATOM 675 C CA . TYR A 1 86 ? 9.993 0.875 -22.309 1.00 91.00 86 TYR A CA 1
ATOM 676 C C . TYR A 1 86 ? 9.824 1.540 -23.684 1.00 91.00 86 TYR A C 1
ATOM 678 O O . TYR A 1 86 ? 9.315 2.658 -23.783 1.00 91.00 86 TYR A O 1
ATOM 686 N N . ARG A 1 87 ? 10.153 0.817 -24.761 1.00 92.06 87 ARG A N 1
ATOM 687 C CA . ARG A 1 87 ? 10.047 1.294 -26.148 1.00 92.06 87 ARG A CA 1
ATOM 688 C C . ARG A 1 87 ? 8.623 1.590 -26.613 1.00 92.06 87 ARG A C 1
ATOM 690 O O . ARG A 1 87 ? 8.457 2.302 -27.597 1.00 92.06 87 ARG A O 1
ATOM 697 N N . THR A 1 88 ? 7.599 1.106 -25.911 1.00 94.44 88 THR A N 1
ATOM 698 C CA . THR A 1 88 ? 6.204 1.473 -26.211 1.00 94.44 88 THR A CA 1
ATOM 699 C C . THR A 1 88 ? 5.877 2.941 -25.907 1.00 94.44 88 THR A C 1
ATOM 701 O O . THR A 1 88 ? 4.842 3.435 -26.354 1.00 94.44 88 THR A O 1
ATOM 704 N N . GLY A 1 89 ? 6.714 3.646 -25.134 1.00 93.31 89 GLY A N 1
ATOM 705 C CA . GLY A 1 89 ? 6.529 5.058 -24.799 1.00 93.31 89 GLY A CA 1
ATOM 706 C C . GLY A 1 89 ? 5.282 5.310 -23.947 1.00 93.31 89 GLY A C 1
ATOM 707 O O . GLY A 1 89 ? 5.326 5.221 -22.720 1.00 93.31 89 GLY A O 1
ATOM 708 N N . ALA A 1 90 ? 4.152 5.618 -24.589 1.00 95.12 90 ALA A N 1
ATOM 709 C CA . ALA A 1 90 ? 2.905 5.974 -23.908 1.00 95.12 90 ALA A CA 1
ATOM 710 C C . ALA A 1 90 ? 2.401 4.866 -22.967 1.00 95.12 90 ALA A C 1
ATOM 712 O O . ALA A 1 90 ? 1.932 5.155 -21.867 1.00 95.12 90 ALA A O 1
ATOM 713 N N . TYR A 1 91 ? 2.538 3.593 -23.353 1.00 95.44 91 TYR A N 1
ATOM 714 C CA . TYR A 1 91 ? 2.135 2.475 -22.494 1.00 95.44 91 TYR A CA 1
ATOM 715 C C . TYR A 1 91 ? 3.051 2.325 -21.264 1.00 95.44 91 TYR A C 1
ATOM 717 O O . TYR A 1 91 ? 2.558 2.086 -20.160 1.00 95.44 91 TYR A O 1
ATOM 725 N N . TRP A 1 92 ? 4.358 2.578 -21.403 1.00 94.62 92 TRP A N 1
ATOM 726 C CA . TRP A 1 92 ? 5.285 2.645 -20.266 1.00 94.62 92 TRP A CA 1
ATOM 727 C C . TRP A 1 92 ? 4.860 3.706 -19.241 1.00 94.62 92 TRP A C 1
ATOM 729 O O . TRP A 1 92 ? 4.754 3.420 -18.044 1.00 94.62 92 TRP A O 1
ATOM 739 N N . GLN A 1 93 ? 4.533 4.910 -19.716 1.00 96.44 93 GLN A N 1
ATOM 740 C CA . GLN A 1 93 ? 4.050 6.004 -18.871 1.00 96.44 93 GLN A CA 1
ATOM 741 C C . GLN A 1 93 ? 2.679 5.707 -18.258 1.00 96.44 93 GLN A C 1
ATOM 743 O O . GLN A 1 93 ? 2.463 6.012 -17.086 1.00 96.44 93 GLN A O 1
ATOM 748 N N . PHE A 1 94 ? 1.770 5.077 -19.006 1.00 97.00 94 PHE A N 1
ATOM 749 C CA . PHE A 1 94 ? 0.455 4.666 -18.513 1.00 97.00 94 PHE A CA 1
ATOM 750 C C . PHE A 1 94 ? 0.566 3.734 -17.300 1.00 97.00 94 PHE A C 1
ATOM 752 O O . PHE A 1 94 ? -0.093 3.964 -16.285 1.00 97.00 94 PHE A O 1
ATOM 759 N N . ILE A 1 95 ? 1.451 2.732 -17.354 1.00 95.81 95 ILE A N 1
ATOM 760 C CA . ILE A 1 95 ? 1.721 1.853 -16.204 1.00 95.81 95 ILE A CA 1
ATOM 761 C C . ILE A 1 95 ? 2.242 2.664 -15.016 1.00 95.81 95 ILE A C 1
ATOM 763 O O . ILE A 1 95 ? 1.832 2.431 -13.877 1.00 95.81 95 ILE A O 1
ATOM 767 N N . GLY A 1 96 ? 3.139 3.620 -15.278 1.00 96.38 96 GLY A N 1
ATOM 768 C CA . GLY A 1 96 ? 3.621 4.566 -14.276 1.00 96.38 96 GLY A CA 1
ATOM 769 C C . GLY A 1 96 ? 2.477 5.315 -13.598 1.00 96.38 96 GLY A C 1
ATOM 770 O O . GLY A 1 96 ? 2.334 5.253 -12.381 1.00 96.38 96 GLY A O 1
ATOM 771 N N . TRP A 1 97 ? 1.604 5.956 -14.370 1.00 97.88 97 TRP A N 1
ATOM 772 C CA . TRP A 1 97 ? 0.453 6.679 -13.833 1.00 97.88 97 TRP A CA 1
ATOM 773 C C . TRP A 1 97 ? -0.497 5.785 -13.040 1.00 97.88 97 TRP A C 1
ATOM 775 O O . TRP A 1 97 ? -0.895 6.161 -11.939 1.00 97.88 97 TRP A O 1
ATOM 785 N N . ALA A 1 98 ? -0.800 4.581 -13.529 1.00 97.56 98 ALA A N 1
ATOM 786 C CA . ALA A 1 98 ? -1.636 3.626 -12.806 1.00 97.56 98 ALA A CA 1
ATOM 787 C C . ALA A 1 98 ? -1.032 3.252 -11.437 1.00 97.56 98 ALA A C 1
ATOM 789 O O . ALA A 1 98 ? -1.737 3.242 -10.426 1.00 97.56 98 ALA A O 1
ATOM 790 N N . GLN A 1 99 ? 0.286 3.017 -11.380 1.00 97.50 99 GLN A N 1
ATOM 791 C CA . GLN A 1 99 ? 1.004 2.733 -10.132 1.00 97.50 99 GLN A CA 1
ATOM 792 C C . GLN A 1 99 ? 1.045 3.940 -9.187 1.00 97.50 99 GLN A C 1
ATOM 794 O O . GLN A 1 99 ? 0.845 3.780 -7.982 1.00 97.50 99 GLN A O 1
ATOM 799 N N . ALA A 1 100 ? 1.282 5.143 -9.715 1.00 97.31 100 ALA A N 1
ATOM 800 C CA . ALA A 1 100 ? 1.325 6.366 -8.921 1.00 97.31 100 ALA A CA 1
ATOM 801 C C . ALA A 1 100 ? -0.047 6.687 -8.313 1.00 97.31 100 ALA A C 1
ATOM 803 O O . ALA A 1 100 ? -0.141 6.929 -7.111 1.00 97.31 100 ALA A O 1
ATOM 804 N N . ILE A 1 101 ? -1.113 6.621 -9.116 1.00 97.88 101 ILE A N 1
ATOM 805 C CA . ILE A 1 101 ? -2.489 6.858 -8.665 1.00 97.88 101 ILE A CA 1
ATOM 806 C C . ILE A 1 101 ? -2.882 5.822 -7.609 1.00 97.88 101 ILE A C 1
ATOM 808 O O . ILE A 1 101 ? -3.329 6.204 -6.528 1.00 97.88 101 ILE A O 1
ATOM 812 N N . GLY A 1 102 ? -2.656 4.528 -7.872 1.00 97.12 102 GLY A N 1
ATOM 813 C CA . GLY A 1 102 ? -2.919 3.464 -6.898 1.00 97.12 102 GLY A CA 1
ATOM 814 C C . GLY A 1 102 ? -2.199 3.706 -5.567 1.00 97.12 102 GLY A C 1
ATOM 815 O O . GLY A 1 102 ? -2.822 3.649 -4.507 1.00 97.12 102 GLY A O 1
ATOM 816 N N . GLY A 1 103 ? -0.915 4.075 -5.624 1.00 96.94 103 GLY A N 1
ATOM 817 C CA . GLY A 1 103 ? -0.084 4.346 -4.449 1.00 96.94 103 GLY A CA 1
ATOM 818 C C . GLY A 1 103 ? -0.520 5.561 -3.642 1.00 96.94 103 GLY A C 1
ATOM 819 O O . GLY A 1 103 ? -0.617 5.481 -2.418 1.00 96.94 103 GLY A O 1
ATOM 820 N N . VAL A 1 104 ? -0.834 6.671 -4.309 1.00 97.06 104 VAL A N 1
ATOM 821 C CA . VAL A 1 104 ? -1.314 7.891 -3.646 1.00 97.06 104 VAL A CA 1
ATOM 822 C C . VAL A 1 104 ? -2.686 7.663 -3.014 1.00 97.06 104 VAL A C 1
ATOM 824 O O . VAL A 1 104 ? -2.888 8.020 -1.853 1.00 97.06 104 VAL A O 1
ATOM 827 N N . LEU A 1 105 ? -3.618 7.016 -3.722 1.00 97.31 105 LEU A N 1
ATOM 828 C CA . LEU A 1 105 ? -4.942 6.705 -3.175 1.00 97.31 105 LEU A CA 1
ATOM 829 C C . LEU A 1 105 ? -4.852 5.780 -1.959 1.00 97.31 105 LEU A C 1
ATOM 831 O O . LEU A 1 105 ? -5.601 5.971 -1.002 1.00 97.31 105 LEU A O 1
ATOM 835 N N . LEU A 1 106 ? -3.907 4.833 -1.954 1.00 96.50 106 LEU A N 1
ATOM 836 C CA . LEU A 1 106 ? -3.668 3.932 -0.826 1.00 96.50 106 LEU A CA 1
ATOM 837 C C . LEU A 1 106 ? -3.289 4.684 0.461 1.00 96.50 106 LEU A C 1
ATOM 839 O O . LEU A 1 106 ? -3.663 4.259 1.557 1.00 96.50 106 LEU A O 1
ATOM 843 N N . LEU A 1 107 ? -2.583 5.812 0.328 1.00 95.88 107 LEU A N 1
ATOM 844 C CA . LEU A 1 107 ? -2.160 6.644 1.452 1.00 95.88 107 LEU A CA 1
ATOM 845 C C . LEU A 1 107 ? -3.295 7.487 2.040 1.00 95.88 107 LEU A C 1
ATOM 847 O O . LEU A 1 107 ? -3.245 7.817 3.226 1.00 95.88 107 LEU A O 1
ATOM 851 N N . ILE A 1 108 ? -4.314 7.814 1.242 1.00 95.19 108 ILE A N 1
ATOM 852 C CA . ILE A 1 108 ? -5.459 8.629 1.654 1.00 95.19 108 ILE A CA 1
ATOM 853 C C . ILE A 1 108 ? -6.495 7.715 2.330 1.00 95.19 108 ILE A C 1
ATOM 855 O O . ILE A 1 108 ? -7.127 6.907 1.649 1.00 95.19 108 ILE A O 1
ATOM 859 N N . PRO A 1 109 ? -6.774 7.844 3.645 1.00 88.44 109 PRO A N 1
ATOM 860 C CA . PRO A 1 109 ? -7.651 6.902 4.353 1.00 88.44 109 PRO A CA 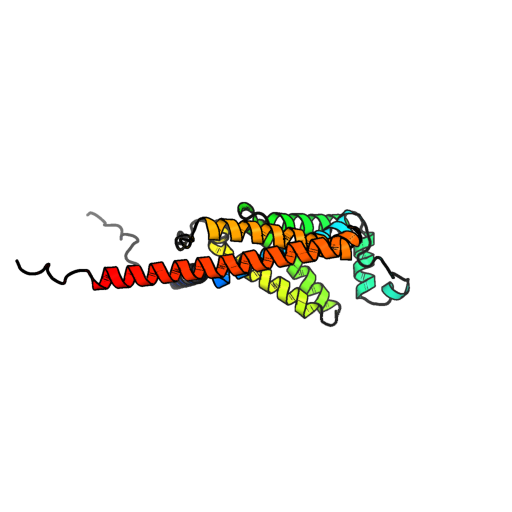1
ATOM 861 C C . PRO A 1 109 ? -9.049 6.754 3.732 1.00 88.44 109 PRO A C 1
ATOM 863 O O . PRO A 1 109 ? -9.613 5.657 3.704 1.00 88.44 109 PRO A O 1
ATOM 866 N N . ALA A 1 110 ? -9.596 7.850 3.197 1.00 89.69 110 ALA A N 1
ATOM 867 C CA . ALA A 1 110 ? -10.892 7.858 2.525 1.00 89.69 110 ALA A CA 1
ATOM 868 C C . ALA A 1 110 ? -10.887 7.043 1.219 1.00 89.69 110 ALA A C 1
ATOM 870 O O . ALA A 1 110 ? -11.843 6.314 0.972 1.00 89.69 110 ALA A O 1
ATOM 871 N N . ALA A 1 111 ? -9.802 7.102 0.441 1.00 93.62 111 ALA A N 1
ATOM 872 C CA . ALA A 1 111 ? -9.690 6.471 -0.876 1.00 93.62 111 ALA A CA 1
ATOM 873 C C . ALA A 1 111 ? -8.882 5.159 -0.885 1.00 93.62 111 ALA A C 1
ATOM 875 O O . ALA A 1 111 ? -8.743 4.526 -1.930 1.00 93.62 111 ALA A O 1
ATOM 876 N N . SER A 1 112 ? -8.379 4.724 0.273 1.00 94.06 112 SER A N 1
ATOM 877 C CA . SER A 1 112 ? -7.453 3.589 0.376 1.00 94.06 112 SER A CA 1
ATOM 878 C C . SER A 1 112 ? -7.969 2.283 -0.237 1.00 94.06 112 SER A C 1
ATOM 880 O O . SER A 1 112 ? -7.197 1.548 -0.848 1.00 94.06 112 SER A O 1
ATOM 882 N N . THR A 1 113 ? -9.275 2.027 -0.161 1.00 95.50 113 THR A N 1
ATOM 883 C CA . THR A 1 113 ? -9.907 0.857 -0.786 1.00 95.50 113 THR A CA 1
ATOM 884 C C . THR A 1 113 ? -9.818 0.906 -2.311 1.00 95.50 113 THR A C 1
ATOM 886 O O . THR A 1 113 ? -9.495 -0.100 -2.934 1.00 95.50 113 THR A O 1
ATOM 889 N N . LEU A 1 114 ? -10.034 2.079 -2.919 1.00 96.06 114 LEU A N 1
ATOM 890 C CA . LEU A 1 114 ? -9.889 2.259 -4.365 1.00 96.06 114 LEU A CA 1
ATOM 891 C C . LEU A 1 114 ? -8.432 2.054 -4.795 1.00 96.06 114 LEU A C 1
ATOM 893 O O . LEU A 1 114 ? -8.177 1.378 -5.788 1.00 96.06 114 LEU A O 1
ATOM 897 N N . GLY A 1 115 ? -7.477 2.562 -4.008 1.00 96.62 115 GLY A N 1
ATOM 898 C CA . GLY A 1 115 ? -6.051 2.303 -4.220 1.00 96.62 115 GLY A CA 1
ATOM 899 C C . GLY A 1 115 ? -5.719 0.806 -4.217 1.00 96.62 115 GLY A C 1
ATOM 900 O O . GLY A 1 115 ? -5.055 0.327 -5.133 1.00 96.62 115 GLY A O 1
ATOM 901 N N . ALA A 1 116 ? -6.238 0.047 -3.245 1.00 97.31 116 ALA A N 1
ATOM 902 C CA . ALA A 1 116 ? -6.031 -1.403 -3.158 1.00 97.31 116 ALA A CA 1
ATOM 903 C C . ALA A 1 116 ? -6.675 -2.173 -4.330 1.00 97.31 116 ALA A C 1
ATOM 905 O O . ALA A 1 116 ? -6.096 -3.138 -4.834 1.00 97.31 116 ALA A O 1
ATOM 906 N N . VAL A 1 117 ? -7.850 -1.732 -4.796 1.00 96.81 117 VAL A N 1
ATOM 907 C CA . VAL A 1 117 ? -8.522 -2.303 -5.976 1.00 96.81 117 VAL A CA 1
ATOM 908 C C . VAL A 1 117 ? -7.709 -2.052 -7.246 1.00 96.81 117 VAL A C 1
ATOM 910 O O . VAL A 1 117 ? -7.529 -2.979 -8.027 1.00 96.81 117 VAL A O 1
ATOM 913 N N . ILE A 1 118 ? -7.167 -0.844 -7.433 1.00 96.81 118 ILE A N 1
ATOM 914 C CA . ILE A 1 118 ? -6.294 -0.512 -8.572 1.00 96.81 118 ILE A CA 1
ATOM 915 C C . ILE A 1 118 ? -4.989 -1.310 -8.511 1.00 96.81 118 ILE A C 1
ATOM 917 O O . ILE A 1 118 ? -4.522 -1.821 -9.529 1.00 96.81 118 ILE A O 1
ATOM 921 N N . PHE A 1 119 ? -4.393 -1.446 -7.325 1.00 97.19 119 PHE A N 1
ATOM 922 C CA . PHE A 1 119 ? -3.143 -2.181 -7.175 1.00 97.19 119 PHE A CA 1
ATOM 923 C C . PHE A 1 119 ? -3.285 -3.684 -7.356 1.00 97.19 119 PHE A C 1
ATOM 925 O O . PHE A 1 119 ? -2.314 -4.314 -7.761 1.00 97.19 119 PHE A O 1
ATOM 932 N N . PHE A 1 120 ? -4.454 -4.268 -7.101 1.00 97.81 120 PHE A N 1
ATOM 933 C CA . PHE A 1 120 ? -4.638 -5.710 -7.227 1.00 97.81 120 PHE A CA 1
ATOM 934 C C . PHE A 1 120 ? -4.235 -6.267 -8.603 1.00 97.81 120 PHE A C 1
ATOM 936 O O . PHE A 1 120 ? -3.324 -7.097 -8.639 1.00 97.81 120 PHE A O 1
ATOM 943 N N . PRO A 1 121 ? -4.809 -5.810 -9.735 1.00 97.62 121 PRO A N 1
ATOM 944 C CA . PRO A 1 121 ? -4.412 -6.304 -11.050 1.00 97.62 121 PRO A CA 1
ATOM 945 C C . PRO A 1 121 ? -2.958 -5.955 -11.395 1.00 97.62 121 PRO A C 1
ATOM 947 O O . PRO A 1 121 ? -2.285 -6.746 -12.050 1.00 97.62 121 PRO A O 1
ATOM 950 N N . ILE A 1 122 ? -2.441 -4.814 -10.926 1.00 97.00 122 ILE A N 1
ATOM 951 C CA . ILE A 1 122 ? -1.054 -4.395 -11.177 1.00 97.00 122 ILE A CA 1
ATOM 952 C C . ILE A 1 122 ? -0.067 -5.333 -10.472 1.00 97.00 122 ILE A C 1
ATOM 954 O O . ILE A 1 122 ? 0.863 -5.840 -11.095 1.00 97.00 122 ILE A O 1
ATOM 958 N N . ILE A 1 123 ? -0.260 -5.575 -9.176 1.00 97.81 123 ILE A N 1
ATOM 959 C CA . ILE A 1 123 ? 0.618 -6.425 -8.368 1.00 97.81 123 ILE A CA 1
ATOM 960 C C . ILE A 1 123 ? 0.491 -7.885 -8.806 1.00 97.81 123 ILE A C 1
ATOM 962 O O . ILE A 1 123 ? 1.504 -8.574 -8.895 1.00 97.81 123 ILE A O 1
ATOM 966 N N . LEU A 1 124 ? -0.721 -8.345 -9.135 1.00 98.06 124 LEU A N 1
ATOM 967 C CA . LEU A 1 124 ? -0.936 -9.679 -9.694 1.00 98.06 124 LEU A CA 1
ATOM 968 C C . LEU A 1 124 ? -0.162 -9.861 -11.003 1.00 98.06 124 LEU A C 1
ATOM 970 O O . LEU A 1 124 ? 0.534 -10.859 -11.167 1.00 98.06 124 LEU A O 1
ATOM 974 N N . ASN A 1 125 ? -0.235 -8.886 -11.912 1.00 97.12 125 ASN A N 1
ATOM 975 C CA . ASN A 1 125 ? 0.509 -8.928 -13.165 1.00 97.12 125 ASN A CA 1
ATOM 976 C C . ASN A 1 125 ? 2.026 -8.960 -12.922 1.00 97.12 125 ASN A C 1
ATOM 978 O O . ASN A 1 125 ? 2.714 -9.797 -13.497 1.00 97.12 125 ASN A O 1
ATOM 982 N N . ILE A 1 126 ? 2.534 -8.128 -12.007 1.00 94.94 126 ILE A N 1
ATOM 983 C CA . ILE A 1 126 ? 3.951 -8.135 -11.619 1.00 94.94 126 ILE A CA 1
ATOM 984 C C . ILE A 1 126 ? 4.365 -9.499 -11.064 1.00 94.94 126 ILE A C 1
ATOM 986 O O . ILE A 1 126 ? 5.397 -10.019 -11.470 1.00 94.94 126 ILE A O 1
ATOM 990 N N . PHE A 1 127 ? 3.573 -10.092 -10.170 1.00 97.56 127 PHE A N 1
ATOM 991 C CA . PHE A 1 127 ? 3.857 -11.415 -9.616 1.00 97.56 127 PHE A CA 1
ATOM 992 C C . PHE A 1 127 ? 3.908 -12.496 -10.705 1.00 97.56 127 PHE A C 1
ATOM 994 O O . PHE A 1 127 ? 4.835 -13.301 -10.738 1.00 97.56 127 PHE A O 1
ATOM 1001 N N . ILE A 1 128 ? 2.956 -12.484 -11.641 1.00 97.38 128 ILE A N 1
ATOM 1002 C CA . ILE A 1 128 ? 2.958 -13.424 -12.768 1.00 97.38 128 ILE A CA 1
ATOM 1003 C C . ILE A 1 128 ? 4.209 -13.224 -13.633 1.00 97.38 128 ILE A C 1
ATOM 1005 O O . ILE A 1 128 ? 4.846 -14.209 -14.001 1.00 97.38 128 ILE A O 1
ATOM 1009 N N . ILE A 1 129 ? 4.601 -11.977 -13.919 1.00 93.50 129 ILE A N 1
ATOM 1010 C CA . ILE A 1 129 ? 5.814 -11.663 -14.690 1.00 93.50 129 ILE A CA 1
ATOM 1011 C C . ILE A 1 129 ? 7.066 -12.197 -13.988 1.00 93.50 129 ILE A C 1
ATOM 1013 O O . ILE A 1 129 ? 7.878 -12.860 -14.628 1.00 93.50 129 ILE A O 1
ATOM 1017 N N . THR A 1 130 ? 7.231 -11.942 -12.686 1.00 92.75 130 THR A N 1
ATOM 1018 C CA . THR A 1 130 ? 8.445 -12.355 -11.959 1.00 92.75 130 THR A CA 1
ATOM 1019 C C . THR A 1 130 ? 8.582 -13.870 -11.869 1.00 92.75 130 THR A C 1
ATOM 1021 O O . THR A 1 130 ? 9.699 -14.379 -11.957 1.00 92.75 130 THR A O 1
ATOM 1024 N N . VAL A 1 131 ? 7.467 -14.593 -11.737 1.00 94.19 131 VAL A N 1
ATOM 1025 C CA . VAL A 1 131 ? 7.444 -16.060 -11.793 1.00 94.19 131 VAL A CA 1
ATOM 1026 C C . VAL A 1 131 ? 7.757 -16.554 -13.207 1.00 94.19 131 VAL A C 1
ATOM 1028 O O . VAL A 1 131 ? 8.613 -17.418 -13.373 1.00 94.19 131 VAL A O 1
ATOM 1031 N N . SER A 1 132 ? 7.108 -15.988 -14.226 1.00 92.94 132 SER A N 1
ATOM 1032 C CA . SER A 1 132 ? 7.219 -16.461 -15.616 1.00 92.94 132 SER A CA 1
ATOM 1033 C C . SER A 1 132 ? 8.603 -16.226 -16.216 1.00 92.94 132 SER A C 1
ATOM 1035 O O . SER A 1 132 ? 9.096 -17.059 -16.968 1.00 92.94 132 SER A O 1
ATOM 1037 N N . LEU A 1 133 ? 9.241 -15.102 -15.877 1.00 88.50 133 LEU A N 1
ATOM 1038 C CA . LEU A 1 133 ? 10.578 -14.749 -16.358 1.00 88.50 133 LEU A CA 1
ATOM 1039 C C . LEU A 1 133 ? 11.704 -15.283 -15.457 1.00 88.50 133 LEU A C 1
ATOM 1041 O O . LEU A 1 133 ? 12.869 -14.988 -15.707 1.00 88.50 133 LEU A O 1
ATOM 1045 N N . GLY A 1 134 ? 11.378 -16.043 -14.405 1.00 87.69 134 GLY A N 1
ATOM 1046 C CA . GLY A 1 134 ? 12.373 -16.689 -13.548 1.00 87.69 134 GLY A CA 1
ATOM 1047 C C . GLY A 1 134 ? 13.234 -15.716 -12.739 1.00 87.69 134 GLY A C 1
ATOM 1048 O O . GLY A 1 134 ? 14.434 -15.935 -12.592 1.00 87.69 134 GLY A O 1
ATOM 1049 N N . PHE A 1 135 ? 12.658 -14.633 -12.205 1.00 84.50 135 PHE A N 1
ATOM 1050 C CA . PHE A 1 135 ? 13.424 -13.710 -11.362 1.00 84.50 135 PHE A CA 1
ATOM 1051 C C . PHE A 1 135 ? 13.850 -14.432 -10.075 1.00 84.50 135 PHE A C 1
ATOM 1053 O O . PHE A 1 135 ? 13.014 -14.767 -9.240 1.00 84.50 135 PHE A O 1
ATOM 1060 N N . SER A 1 136 ? 15.142 -14.653 -9.850 1.00 86.50 136 SER A N 1
ATOM 1061 C CA . SER A 1 136 ? 15.601 -15.298 -8.613 1.00 86.50 136 SER A CA 1
ATOM 1062 C C . SER A 1 136 ? 15.311 -14.422 -7.386 1.00 86.50 136 SER A C 1
ATOM 1064 O O . SER A 1 136 ? 15.765 -13.286 -7.284 1.00 86.50 136 SER A O 1
ATOM 1066 N N . GLY A 1 137 ? 14.517 -14.938 -6.443 1.00 86.38 137 GLY A N 1
ATOM 1067 C CA . GLY A 1 137 ? 14.179 -14.274 -5.174 1.00 86.38 137 GLY A CA 1
ATOM 1068 C C . GLY A 1 137 ? 13.105 -13.173 -5.250 1.00 86.38 137 GLY A C 1
ATOM 1069 O O . GLY A 1 137 ? 12.426 -12.918 -4.255 1.00 86.38 137 GLY A O 1
ATOM 1070 N N . THR A 1 138 ? 12.861 -12.553 -6.409 1.00 90.25 138 THR A N 1
ATOM 1071 C CA . THR A 1 138 ? 11.826 -11.505 -6.555 1.00 90.25 138 THR A CA 1
ATOM 1072 C C . THR A 1 138 ? 10.369 -12.004 -6.440 1.00 90.25 138 THR A C 1
ATOM 1074 O O . THR A 1 138 ? 9.539 -11.260 -5.904 1.00 90.25 138 THR A O 1
ATOM 1077 N N . PRO A 1 139 ? 10.004 -13.233 -6.863 1.00 93.75 139 PRO A N 1
ATOM 1078 C CA . PRO A 1 139 ? 8.675 -13.807 -6.657 1.00 93.75 139 PRO A CA 1
ATOM 1079 C C . PRO A 1 139 ? 8.258 -13.856 -5.190 1.00 93.75 139 PRO A C 1
ATOM 1081 O O . PRO A 1 139 ? 7.088 -13.656 -4.888 1.00 93.75 139 PRO A O 1
ATOM 1084 N N . LEU A 1 140 ? 9.206 -14.033 -4.261 1.00 96.06 140 LEU A N 1
ATOM 1085 C CA . LEU A 1 140 ? 8.912 -13.997 -2.828 1.00 96.06 140 LEU A CA 1
ATOM 1086 C C . LEU A 1 140 ? 8.443 -12.601 -2.392 1.00 96.06 140 LEU A C 1
ATOM 1088 O O . LEU A 1 140 ? 7.445 -12.463 -1.687 1.00 96.06 140 LEU A O 1
ATOM 1092 N N . ILE A 1 141 ? 9.132 -11.559 -2.862 1.00 94.38 141 ILE A N 1
ATOM 1093 C CA . ILE A 1 141 ? 8.801 -10.163 -2.556 1.00 94.38 141 ILE A CA 1
ATOM 1094 C C . ILE A 1 141 ? 7.463 -9.779 -3.200 1.00 94.38 141 ILE A C 1
ATOM 1096 O O . ILE A 1 141 ? 6.573 -9.261 -2.530 1.00 94.38 141 ILE A O 1
ATOM 1100 N N . THR A 1 142 ? 7.302 -10.053 -4.495 1.00 95.75 142 THR A N 1
ATOM 1101 C CA . THR A 1 142 ? 6.088 -9.701 -5.254 1.00 95.75 142 THR A CA 1
ATOM 1102 C C . THR A 1 142 ? 4.871 -10.527 -4.829 1.00 95.75 142 THR A C 1
ATOM 1104 O O . THR A 1 142 ? 3.768 -9.988 -4.758 1.00 95.75 142 THR A O 1
ATOM 1107 N N . GLY A 1 143 ? 5.066 -11.783 -4.422 1.00 97.00 143 GLY A N 1
ATOM 1108 C CA . GLY A 1 143 ? 4.046 -12.598 -3.764 1.00 97.00 143 GLY A CA 1
ATOM 1109 C C . GLY A 1 143 ? 3.647 -12.028 -2.401 1.00 97.00 143 GLY A C 1
ATOM 1110 O O . GLY A 1 143 ? 2.460 -11.912 -2.106 1.00 97.00 143 GLY A O 1
ATOM 1111 N N . GLY A 1 144 ? 4.612 -11.565 -1.598 1.00 97.81 144 GLY A N 1
ATOM 1112 C CA . GLY A 1 144 ? 4.340 -10.842 -0.352 1.00 97.81 144 GLY A CA 1
ATOM 1113 C C . GLY A 1 144 ? 3.538 -9.553 -0.569 1.00 97.81 144 GLY A C 1
ATOM 1114 O O . GLY A 1 144 ? 2.586 -9.290 0.163 1.00 97.81 144 GLY A O 1
ATOM 1115 N N . MET A 1 145 ? 3.855 -8.783 -1.616 1.00 97.69 145 MET A N 1
ATOM 1116 C CA . MET A 1 145 ? 3.076 -7.602 -2.016 1.00 97.69 145 MET A CA 1
ATOM 1117 C C . MET A 1 145 ? 1.643 -7.973 -2.413 1.00 97.69 145 MET A C 1
ATOM 1119 O O . MET A 1 145 ? 0.702 -7.278 -2.025 1.00 97.69 145 MET A O 1
ATOM 1123 N N . LEU A 1 146 ? 1.462 -9.072 -3.155 1.00 98.19 146 LEU A N 1
ATOM 1124 C CA . LEU A 1 146 ? 0.144 -9.564 -3.557 1.00 98.19 146 LEU A CA 1
ATOM 1125 C C . LEU A 1 146 ? -0.690 -9.965 -2.337 1.00 98.19 146 LEU A C 1
ATOM 1127 O O . LEU A 1 146 ? -1.847 -9.561 -2.227 1.00 98.19 146 LEU A O 1
ATOM 1131 N N . LEU A 1 147 ? -0.087 -10.689 -1.390 1.00 98.31 147 LEU A N 1
ATOM 1132 C CA . LEU A 1 147 ? -0.727 -11.061 -0.128 1.00 98.31 147 LEU A CA 1
ATOM 1133 C C . LEU A 1 147 ? -1.071 -9.834 0.722 1.00 98.31 147 LEU A C 1
ATOM 1135 O O . LEU A 1 147 ? -2.167 -9.768 1.275 1.00 98.31 147 LEU A O 1
ATOM 1139 N N . ALA A 1 148 ? -0.183 -8.839 0.793 1.00 98.00 148 ALA A N 1
ATOM 1140 C CA . ALA A 1 148 ? -0.448 -7.586 1.494 1.00 98.00 148 ALA A CA 1
ATOM 1141 C C . ALA A 1 148 ? -1.642 -6.839 0.880 1.00 98.00 148 ALA A C 1
ATOM 1143 O O . ALA A 1 148 ? -2.522 -6.379 1.607 1.00 98.00 148 ALA A O 1
ATOM 1144 N N . ASN A 1 149 ? -1.720 -6.757 -0.451 1.00 98.19 149 ASN A N 1
ATOM 1145 C CA . ASN A 1 149 ? -2.841 -6.106 -1.123 1.00 98.19 149 ASN A CA 1
ATOM 1146 C C . ASN A 1 149 ? -4.150 -6.898 -0.974 1.00 98.19 149 ASN A C 1
ATOM 1148 O O . ASN A 1 149 ? -5.196 -6.305 -0.719 1.00 98.19 149 ASN A O 1
ATOM 1152 N N . LEU A 1 150 ? -4.099 -8.231 -1.058 1.00 97.75 150 LEU A N 1
ATOM 1153 C CA . LEU A 1 150 ? -5.259 -9.090 -0.809 1.00 97.75 150 LEU A CA 1
ATOM 1154 C C . LEU A 1 150 ? -5.768 -8.928 0.627 1.00 97.75 150 LEU A C 1
ATOM 1156 O O . LEU A 1 150 ? -6.966 -8.767 0.845 1.00 97.75 150 LEU A O 1
ATOM 1160 N N . PHE A 1 151 ? -4.857 -8.874 1.601 1.00 97.31 151 PHE A N 1
ATOM 1161 C CA . PHE A 1 151 ? -5.198 -8.559 2.982 1.00 97.31 151 PHE A CA 1
ATOM 1162 C C . PHE A 1 151 ? -5.905 -7.201 3.097 1.00 97.31 151 PHE A C 1
ATOM 1164 O O . PHE A 1 151 ? -6.909 -7.111 3.799 1.00 97.31 151 PHE A O 1
ATOM 1171 N N . LEU A 1 152 ? -5.438 -6.156 2.401 1.00 96.94 152 LEU A N 1
ATOM 1172 C CA . LEU A 1 152 ? -6.094 -4.841 2.410 1.00 96.94 152 LEU A CA 1
ATOM 1173 C C . LEU A 1 152 ? -7.502 -4.878 1.799 1.00 96.94 152 LEU A C 1
ATOM 1175 O O . LEU A 1 152 ? -8.411 -4.255 2.347 1.00 96.94 152 LEU A O 1
ATOM 1179 N N . LEU A 1 153 ? -7.713 -5.646 0.726 1.00 95.94 153 LEU A N 1
ATOM 1180 C CA . LEU A 1 153 ? -9.048 -5.863 0.159 1.00 95.94 153 LEU A CA 1
ATOM 1181 C C . LEU A 1 153 ? -9.974 -6.572 1.159 1.00 95.94 153 LEU A C 1
ATOM 1183 O O . LEU A 1 153 ? -11.098 -6.125 1.381 1.00 95.94 153 LEU A O 1
ATOM 1187 N N . CYS A 1 154 ? -9.493 -7.622 1.831 1.00 93.12 154 CYS A N 1
ATOM 1188 C CA . CYS A 1 154 ? -10.247 -8.296 2.892 1.00 93.12 154 CYS A CA 1
ATOM 1189 C C . CYS A 1 154 ? -10.509 -7.372 4.097 1.00 93.12 154 CYS A C 1
ATOM 1191 O O . CYS A 1 154 ? -11.573 -7.425 4.717 1.00 93.12 154 CYS A O 1
ATOM 1193 N N . TRP A 1 155 ? -9.556 -6.500 4.431 1.00 94.25 155 TRP A N 1
ATOM 1194 C CA . TRP A 1 155 ? -9.669 -5.519 5.511 1.00 94.25 155 TRP A CA 1
ATOM 1195 C C . TRP A 1 155 ? -10.741 -4.458 5.231 1.00 94.25 155 TRP A C 1
ATOM 1197 O O . TRP A 1 155 ? -11.434 -4.014 6.152 1.00 94.25 155 TRP A O 1
ATOM 1207 N N . ASP A 1 156 ? -10.926 -4.098 3.962 1.00 92.94 156 ASP A N 1
ATOM 1208 C CA . ASP A 1 156 ? -11.936 -3.146 3.502 1.00 92.94 156 ASP A CA 1
ATOM 1209 C C . ASP A 1 156 ? -13.201 -3.836 2.945 1.00 92.94 156 ASP A C 1
ATOM 1211 O O . ASP A 1 156 ? -14.009 -3.203 2.266 1.00 92.94 156 ASP A O 1
ATOM 1215 N N . TRP A 1 157 ? -13.436 -5.111 3.292 1.00 88.62 157 TRP A N 1
ATOM 1216 C CA . TRP A 1 157 ? -14.612 -5.882 2.858 1.00 88.62 157 TRP A CA 1
ATOM 1217 C C . TRP A 1 157 ? -15.943 -5.154 3.092 1.00 88.62 157 TRP A C 1
ATOM 1219 O O . TRP A 1 157 ? -16.783 -5.109 2.199 1.00 88.62 157 TRP A O 1
ATOM 1229 N N . HIS A 1 158 ? -16.107 -4.495 4.244 1.00 87.75 158 HIS A N 1
ATOM 1230 C CA . HIS A 1 158 ? -17.285 -3.676 4.558 1.00 87.75 158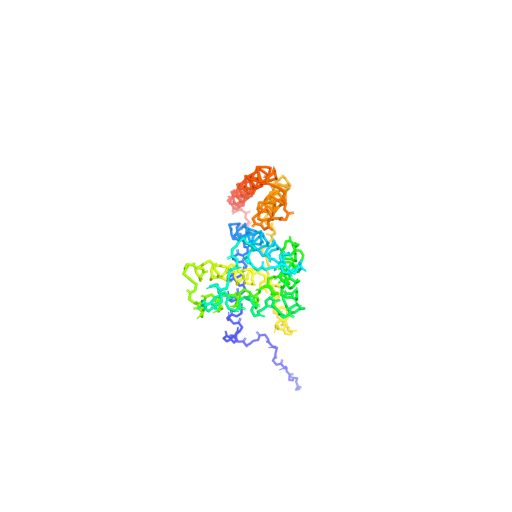 HIS A CA 1
ATOM 1231 C C . HIS A 1 158 ? -17.589 -2.574 3.522 1.00 87.75 158 HIS A C 1
ATOM 1233 O O . HIS A 1 158 ? -18.740 -2.165 3.399 1.00 87.75 158 HIS A O 1
ATOM 1239 N N . ARG A 1 159 ? -16.583 -2.094 2.775 1.00 88.19 159 ARG A N 1
ATOM 1240 C CA . ARG A 1 159 ? -16.734 -1.105 1.690 1.00 88.19 159 ARG A CA 1
ATOM 1241 C C . ARG A 1 159 ? -16.917 -1.747 0.319 1.00 88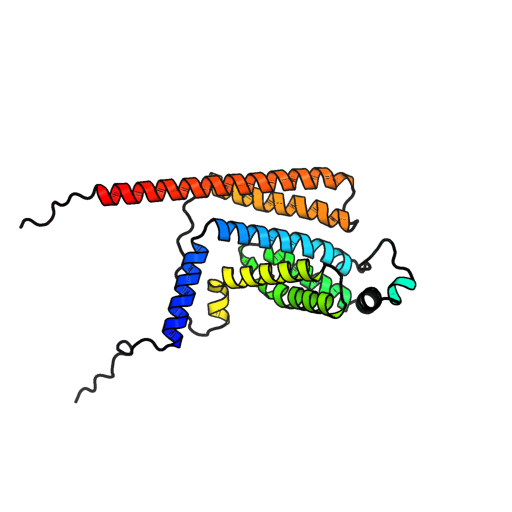.19 159 ARG A C 1
ATOM 1243 O O . ARG A 1 159 ? -17.546 -1.144 -0.540 1.00 88.19 159 ARG A O 1
ATOM 1250 N N . LEU A 1 160 ? -16.367 -2.943 0.109 1.00 87.31 160 LEU A N 1
ATOM 1251 C CA . LEU A 1 160 ? -16.474 -3.676 -1.157 1.00 87.31 160 LEU A CA 1
ATOM 1252 C C . LEU A 1 160 ? -17.810 -4.416 -1.288 1.00 87.31 160 LEU A C 1
ATOM 1254 O O . LEU A 1 160 ? -18.367 -4.485 -2.380 1.00 87.31 160 LEU A O 1
ATOM 1258 N N . LYS A 1 161 ? -18.355 -4.928 -0.177 1.00 84.94 161 LYS A N 1
ATOM 1259 C CA . LYS A 1 161 ? -19.601 -5.707 -0.144 1.00 84.94 161 LYS A CA 1
ATOM 1260 C C . LYS A 1 161 ? -20.789 -4.979 -0.816 1.00 84.94 161 LYS A C 1
ATOM 1262 O O . LYS A 1 161 ? -21.429 -5.608 -1.651 1.00 84.94 161 LYS A O 1
ATOM 1267 N N . PRO A 1 162 ? -21.052 -3.675 -0.575 1.00 85.06 162 PRO A N 1
ATOM 1268 C CA . PRO A 1 162 ? -22.112 -2.919 -1.269 1.00 85.06 162 PRO A CA 1
ATOM 1269 C C . PRO A 1 162 ? -21.917 -2.738 -2.776 1.00 85.06 162 PRO A C 1
ATOM 1271 O O . PRO A 1 162 ? -22.878 -2.457 -3.478 1.00 85.06 162 PRO A O 1
ATOM 1274 N N . ILE A 1 163 ? -20.687 -2.865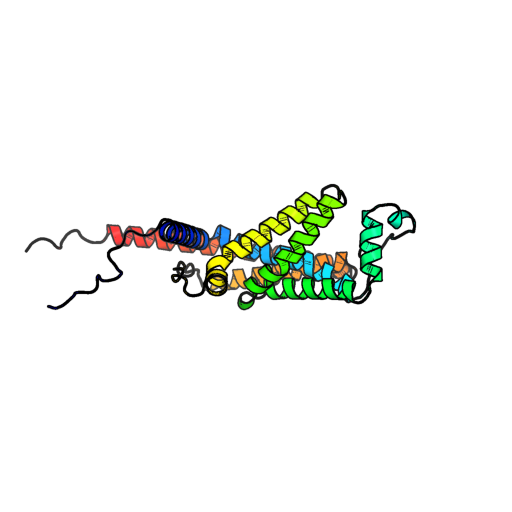 -3.275 1.00 84.69 163 ILE A N 1
ATOM 1275 C CA . ILE A 1 163 ? -20.381 -2.727 -4.705 1.00 84.69 163 ILE A CA 1
ATOM 1276 C C . ILE A 1 163 ? -20.588 -4.069 -5.420 1.00 84.69 163 ILE A C 1
ATOM 1278 O O . ILE A 1 163 ? -21.009 -4.105 -6.571 1.00 84.69 163 ILE A O 1
ATOM 1282 N N . LEU A 1 164 ? -20.292 -5.177 -4.734 1.00 82.19 164 LEU A N 1
ATOM 1283 C CA . LEU A 1 164 ? -20.383 -6.532 -5.286 1.00 82.19 164 LEU A CA 1
ATOM 1284 C C . LEU A 1 164 ? -21.788 -7.139 -5.173 1.00 82.19 164 LEU A C 1
ATOM 1286 O O . LEU A 1 164 ? -22.131 -8.026 -5.950 1.00 82.19 164 LEU A O 1
ATOM 1290 N N . PHE A 1 165 ? -22.598 -6.676 -4.219 1.00 83.00 165 PHE A N 1
ATOM 1291 C CA . PHE A 1 165 ? -23.937 -7.197 -3.960 1.00 83.00 165 PHE A CA 1
ATOM 1292 C C . PHE A 1 165 ? -24.961 -6.060 -3.957 1.00 83.00 165 PHE A C 1
ATOM 1294 O O . PHE A 1 165 ? -24.733 -5.027 -3.339 1.00 83.00 165 PHE A O 1
ATOM 1301 N N . ALA A 1 166 ? -26.107 -6.267 -4.613 1.00 70.62 166 ALA A N 1
ATOM 1302 C CA . ALA A 1 166 ? -27.129 -5.233 -4.799 1.00 70.62 166 ALA A CA 1
ATOM 1303 C C . ALA A 1 166 ? -27.920 -4.883 -3.522 1.00 70.62 166 ALA A C 1
ATOM 1305 O O . ALA A 1 166 ? -28.509 -3.809 -3.449 1.00 70.62 166 ALA A O 1
ATOM 1306 N N . ASN A 1 167 ? -27.962 -5.776 -2.524 1.00 71.81 167 ASN A N 1
ATOM 1307 C CA . ASN A 1 167 ? -28.684 -5.538 -1.269 1.00 71.81 167 ASN A CA 1
ATOM 1308 C C . ASN A 1 167 ? -28.046 -6.295 -0.082 1.00 71.81 167 ASN A C 1
ATOM 1310 O O . ASN A 1 167 ? -28.643 -7.230 0.456 1.00 71.81 167 ASN A O 1
ATOM 1314 N N . PRO A 1 168 ? -26.787 -5.990 0.281 1.00 75.25 168 PRO A N 1
ATOM 1315 C CA . PRO A 1 168 ? -26.090 -6.743 1.310 1.00 75.25 168 PRO A CA 1
ATOM 1316 C C . PRO A 1 168 ? -26.596 -6.376 2.699 1.00 75.25 168 PRO A C 1
ATOM 1318 O O . PRO A 1 168 ? -26.890 -5.213 2.985 1.00 75.25 168 PRO A O 1
ATOM 1321 N N . ALA A 1 169 ? -26.599 -7.357 3.600 1.00 75.56 169 ALA A N 1
ATOM 1322 C CA . ALA A 1 169 ? -26.803 -7.072 5.010 1.00 75.56 169 ALA A CA 1
ATOM 1323 C C . ALA A 1 169 ? -25.709 -6.098 5.507 1.00 75.56 169 ALA A C 1
ATOM 1325 O O . ALA A 1 169 ? -24.526 -6.301 5.181 1.00 75.56 169 ALA A O 1
ATOM 1326 N N . PRO A 1 170 ? -26.070 -5.058 6.289 1.00 75.25 170 PRO A N 1
ATOM 1327 C CA . PRO A 1 170 ? -25.102 -4.129 6.856 1.00 75.25 170 PRO A CA 1
ATOM 1328 C C . PRO A 1 170 ? -24.050 -4.867 7.687 1.00 75.25 170 PRO A C 1
ATOM 1330 O O . PRO A 1 170 ? -24.381 -5.659 8.569 1.00 75.25 170 PRO A O 1
ATOM 1333 N N . VAL A 1 171 ? -22.772 -4.586 7.431 1.00 80.69 171 VAL A N 1
ATOM 1334 C CA . VAL A 1 171 ? -21.675 -5.145 8.227 1.00 80.69 171 VAL A CA 1
ATOM 1335 C C . VAL A 1 171 ? -21.512 -4.307 9.491 1.00 80.69 171 VAL A C 1
ATOM 1337 O O . VAL A 1 171 ? -21.065 -3.160 9.432 1.00 80.69 171 VAL A O 1
ATOM 1340 N N . THR A 1 172 ? -21.842 -4.880 10.646 1.00 82.44 172 THR A N 1
ATOM 1341 C CA . THR A 1 172 ? -21.635 -4.219 11.939 1.00 82.44 172 THR A CA 1
ATOM 1342 C C . THR A 1 172 ? -20.144 -4.148 12.248 1.00 82.44 172 THR A C 1
ATOM 1344 O O . THR A 1 172 ? -19.494 -5.157 12.534 1.00 82.44 172 THR A O 1
ATOM 1347 N N . LEU A 1 173 ? -19.581 -2.943 12.193 1.00 82.69 173 LEU A N 1
ATOM 1348 C CA . LEU A 1 173 ? -18.192 -2.713 12.568 1.00 82.69 173 LEU A CA 1
ATOM 1349 C C . LEU A 1 173 ? -18.071 -2.454 14.072 1.00 82.69 173 LEU A C 1
ATOM 1351 O O . LEU A 1 173 ? -18.930 -1.785 14.651 1.00 82.69 173 LEU A O 1
ATOM 1355 N N . PRO A 1 174 ? -16.987 -2.925 14.711 1.00 80.12 174 PRO A N 1
ATOM 1356 C CA . PRO A 1 174 ? -16.700 -2.546 16.083 1.00 80.12 174 PRO A CA 1
ATOM 1357 C C . PRO A 1 174 ? -16.520 -1.029 16.169 1.00 80.12 174 PRO A C 1
ATOM 1359 O O . PRO A 1 174 ? -15.934 -0.408 15.273 1.00 80.12 174 PRO A O 1
ATOM 1362 N N . ALA A 1 175 ? -16.999 -0.440 17.267 1.00 73.38 175 ALA A N 1
ATOM 1363 C CA . ALA A 1 175 ? -16.750 0.963 17.556 1.00 73.38 175 ALA A CA 1
ATOM 1364 C C . ALA A 1 175 ? -15.235 1.239 17.496 1.00 73.38 175 ALA A C 1
ATOM 1366 O O . ALA A 1 175 ? -14.442 0.380 17.910 1.00 73.38 175 ALA A O 1
ATOM 1367 N N . PRO A 1 176 ? -14.804 2.410 16.989 1.00 69.00 176 PRO A N 1
ATOM 1368 C CA . PRO A 1 176 ? -13.396 2.771 16.995 1.00 69.00 176 PRO A CA 1
ATOM 1369 C C . PRO A 1 176 ? -12.848 2.585 18.407 1.00 69.00 176 PRO A C 1
ATOM 1371 O O . PRO A 1 176 ? -13.447 3.072 19.365 1.00 69.00 176 PRO A O 1
ATOM 1374 N N . ALA A 1 177 ? -11.736 1.856 18.544 1.00 64.50 177 ALA A N 1
ATOM 1375 C CA . ALA A 1 177 ? -11.099 1.683 19.842 1.00 64.50 177 ALA A CA 1
ATOM 1376 C C . ALA A 1 177 ? -10.901 3.068 20.469 1.00 64.50 177 ALA A C 1
ATOM 1378 O O . ALA A 1 177 ? -10.203 3.897 19.882 1.00 64.50 177 ALA A O 1
ATOM 1379 N N . ALA A 1 178 ? -11.544 3.318 21.614 1.00 61.94 178 ALA A N 1
ATOM 1380 C CA . ALA A 1 178 ? -11.498 4.590 22.324 1.00 61.94 178 ALA A CA 1
ATOM 1381 C C . ALA A 1 178 ? -10.081 4.824 22.877 1.00 61.94 178 ALA A C 1
ATOM 1383 O O . ALA A 1 178 ? -9.781 4.564 24.041 1.00 61.94 178 ALA A O 1
ATOM 1384 N N . GLY A 1 179 ? -9.173 5.236 21.995 1.00 68.06 179 GLY A N 1
ATOM 1385 C CA . GLY A 1 179 ? -7.831 5.678 22.330 1.00 68.06 179 GLY A CA 1
ATOM 1386 C C . GLY A 1 179 ? -7.856 7.102 22.866 1.00 68.06 179 GLY A C 1
ATOM 1387 O O . GLY A 1 179 ? -8.771 7.877 22.588 1.00 68.06 179 GLY A O 1
ATOM 1388 N N . SER A 1 180 ? -6.824 7.476 23.620 1.00 83.75 180 SER A N 1
ATOM 1389 C CA . SER A 1 180 ? -6.639 8.879 23.984 1.00 83.75 180 SER A CA 1
ATOM 1390 C C . SER A 1 180 ? -6.427 9.728 22.724 1.00 83.75 180 SER A C 1
ATOM 1392 O O . SER A 1 180 ? -5.844 9.268 21.736 1.00 83.75 180 SER A O 1
ATOM 1394 N N . ALA A 1 181 ? -6.849 10.996 22.761 1.00 89.19 181 ALA A N 1
ATOM 1395 C CA . ALA A 1 181 ? -6.618 11.933 21.657 1.00 89.19 181 ALA A CA 1
ATOM 1396 C C . ALA A 1 181 ? -5.126 12.010 21.277 1.00 89.19 181 ALA A C 1
ATOM 1398 O O . ALA A 1 181 ? -4.781 12.122 20.102 1.00 89.19 181 ALA A O 1
ATOM 1399 N N . LEU A 1 182 ? -4.241 11.874 22.273 1.00 90.19 182 LEU A N 1
ATOM 1400 C CA . LEU A 1 182 ? -2.799 11.774 22.077 1.00 90.19 182 LEU A CA 1
ATOM 1401 C C . LEU A 1 182 ? -2.415 10.556 21.226 1.00 90.19 182 LEU A C 1
ATOM 1403 O O . LEU A 1 182 ? -1.703 10.722 20.243 1.00 90.19 182 LEU A O 1
ATOM 1407 N N . ALA A 1 183 ? -2.914 9.356 21.543 1.00 91.44 183 ALA A N 1
ATOM 1408 C CA . ALA A 1 183 ? -2.599 8.145 20.781 1.00 91.44 183 ALA A CA 1
ATOM 1409 C C . ALA A 1 183 ? -3.010 8.273 19.305 1.00 91.44 183 ALA A C 1
ATOM 1411 O O . ALA A 1 183 ? -2.241 7.916 18.417 1.00 91.44 183 ALA A O 1
ATOM 1412 N N . THR A 1 184 ? -4.175 8.871 19.036 1.00 91.62 184 THR A N 1
ATOM 1413 C CA . THR A 1 184 ? -4.642 9.122 17.661 1.00 91.62 184 THR A CA 1
ATOM 1414 C C . THR A 1 184 ? -3.764 10.144 16.929 1.00 91.62 184 THR A C 1
ATOM 1416 O O . THR A 1 184 ? -3.465 9.972 15.747 1.00 91.62 184 THR A O 1
ATOM 1419 N N . ARG A 1 185 ? -3.327 11.213 17.610 1.00 94.38 185 ARG A N 1
ATOM 1420 C CA . ARG A 1 185 ? -2.415 12.215 17.029 1.00 94.38 185 ARG A CA 1
ATOM 1421 C C . ARG A 1 185 ? -1.051 11.611 16.700 1.00 94.38 185 ARG A C 1
ATOM 1423 O O . ARG A 1 185 ? -0.544 11.854 15.610 1.00 94.38 185 ARG A O 1
ATOM 1430 N N . LEU A 1 186 ? -0.495 10.802 17.604 1.00 95.12 186 LEU A N 1
ATOM 1431 C CA . LEU A 1 186 ? 0.779 10.113 17.390 1.00 95.12 186 LEU A CA 1
ATOM 1432 C C . LEU A 1 186 ? 0.687 9.089 16.254 1.00 95.12 186 LEU A C 1
ATOM 1434 O O . LEU A 1 186 ? 1.609 9.011 15.455 1.00 95.12 186 LEU A O 1
ATOM 1438 N N . GLU A 1 187 ? -0.429 8.363 16.130 1.00 94.88 187 GLU A N 1
ATOM 1439 C CA . GLU A 1 187 ? -0.651 7.434 15.012 1.00 94.88 187 GLU A CA 1
ATOM 1440 C C . GLU A 1 187 ? -0.634 8.172 13.666 1.00 94.88 187 GLU A C 1
ATOM 1442 O O . GLU A 1 187 ? 0.071 7.766 12.747 1.00 94.88 187 GLU A O 1
ATOM 1447 N N . ARG A 1 188 ? -1.350 9.300 13.560 1.00 95.19 188 ARG A N 1
ATOM 1448 C CA . ARG A 1 188 ? -1.372 10.123 12.337 1.00 95.19 188 ARG A CA 1
ATOM 1449 C C . ARG A 1 188 ? -0.005 10.721 12.020 1.00 95.19 188 ARG A C 1
ATOM 1451 O O . ARG A 1 188 ? 0.432 10.658 10.876 1.00 95.19 188 ARG A O 1
ATOM 1458 N N . ALA A 1 189 ? 0.666 11.282 13.025 1.00 96.69 189 ALA A N 1
ATOM 1459 C CA . ALA A 1 189 ? 2.004 11.842 12.865 1.00 96.69 189 ALA A CA 1
ATOM 1460 C C . ALA A 1 189 ? 3.008 10.762 12.442 1.00 96.69 189 ALA A C 1
ATOM 1462 O O . ALA A 1 189 ? 3.777 10.977 11.511 1.00 96.69 189 ALA A O 1
ATOM 1463 N N . GLY A 1 190 ? 2.947 9.585 13.070 1.00 97.31 190 GLY A N 1
ATOM 1464 C CA . GLY A 1 190 ? 3.768 8.433 12.723 1.00 97.31 190 GLY A CA 1
ATOM 1465 C C . GLY A 1 190 ? 3.514 7.943 11.303 1.00 97.31 190 GLY A C 1
ATOM 1466 O O . GLY A 1 190 ? 4.460 7.749 10.549 1.00 97.31 190 GLY A O 1
ATOM 1467 N N . TYR A 1 191 ? 2.247 7.840 10.896 1.00 97.06 191 TYR A N 1
ATOM 1468 C CA . TYR A 1 191 ? 1.868 7.450 9.539 1.00 97.06 191 TYR A CA 1
ATOM 1469 C C . TYR A 1 191 ? 2.450 8.397 8.481 1.00 97.06 191 TYR A C 1
ATOM 1471 O O . TYR A 1 191 ? 3.066 7.952 7.510 1.00 97.06 191 TYR A O 1
ATOM 1479 N N . VAL A 1 192 ? 2.299 9.710 8.689 1.00 97.31 192 VAL A N 1
ATOM 1480 C CA . VAL A 1 192 ? 2.835 10.735 7.783 1.00 97.31 192 VAL A CA 1
ATOM 1481 C C . VAL A 1 192 ? 4.362 10.703 7.773 1.00 97.31 192 VAL A C 1
ATOM 1483 O O . VAL A 1 192 ? 4.954 10.637 6.702 1.00 97.31 192 VAL A O 1
ATOM 1486 N N . ALA A 1 193 ? 5.009 10.685 8.940 1.00 97.44 193 ALA A N 1
ATOM 1487 C CA . ALA A 1 193 ? 6.466 10.672 9.043 1.00 97.44 193 ALA A CA 1
ATOM 1488 C C . ALA A 1 193 ? 7.084 9.412 8.411 1.00 97.44 193 ALA A C 1
ATOM 1490 O O . ALA A 1 193 ? 8.005 9.529 7.608 1.00 97.44 193 ALA A O 1
ATOM 1491 N N . SER A 1 194 ? 6.547 8.217 8.680 1.00 97.00 194 SER A N 1
ATOM 1492 C CA . SER A 1 194 ? 7.022 6.976 8.053 1.00 97.00 194 SER A CA 1
ATOM 1493 C C . SER A 1 194 ? 6.862 7.001 6.535 1.00 97.00 194 SER A C 1
ATOM 1495 O O . SER A 1 194 ? 7.785 6.607 5.823 1.00 97.00 194 SER A O 1
ATOM 1497 N N . THR A 1 195 ? 5.730 7.511 6.039 1.00 96.75 195 THR A N 1
ATOM 1498 C CA . THR A 1 195 ? 5.494 7.664 4.598 1.00 96.75 195 THR A CA 1
ATOM 1499 C C . THR A 1 195 ? 6.512 8.614 3.975 1.00 96.75 195 THR A C 1
ATOM 1501 O O . THR A 1 195 ? 7.185 8.245 3.018 1.00 96.75 195 THR A O 1
ATOM 1504 N N . THR A 1 196 ? 6.670 9.816 4.534 1.00 96.88 196 THR A N 1
ATOM 1505 C CA . THR A 1 196 ? 7.591 10.837 4.019 1.00 96.88 196 THR A CA 1
ATOM 1506 C C . THR A 1 196 ? 9.041 10.363 4.061 1.00 96.88 196 THR A C 1
ATOM 1508 O O . THR A 1 196 ? 9.743 10.452 3.056 1.00 96.88 196 THR A O 1
ATOM 1511 N N . GLY A 1 197 ? 9.488 9.819 5.195 1.00 96.50 197 GLY A N 1
ATOM 1512 C CA . GLY A 1 197 ? 10.853 9.328 5.360 1.00 96.50 197 GLY A CA 1
ATOM 1513 C C . GLY A 1 197 ? 11.184 8.192 4.394 1.00 96.50 197 GLY A C 1
ATOM 1514 O O . GLY A 1 197 ? 12.190 8.249 3.688 1.00 96.50 197 GLY A O 1
ATOM 1515 N N . GLY A 1 198 ? 10.297 7.199 4.286 1.00 95.88 198 GLY A N 1
ATOM 1516 C CA . GLY A 1 198 ? 10.476 6.101 3.340 1.00 95.88 198 GLY A CA 1
ATOM 1517 C C . GLY A 1 198 ? 10.422 6.550 1.878 1.00 95.88 198 GLY A C 1
ATOM 1518 O O . GLY A 1 198 ? 11.228 6.086 1.074 1.00 95.88 198 GLY A O 1
ATOM 1519 N N . MET A 1 199 ? 9.548 7.504 1.539 1.00 95.81 199 MET A N 1
ATOM 1520 C CA . MET A 1 199 ? 9.473 8.076 0.192 1.00 95.81 199 MET A CA 1
ATOM 1521 C C . MET A 1 199 ? 10.781 8.777 -0.190 1.00 95.81 199 MET A C 1
ATOM 1523 O O . MET A 1 199 ? 11.280 8.554 -1.287 1.00 95.81 199 MET A O 1
ATOM 1527 N N . LEU A 1 200 ? 11.381 9.565 0.710 1.00 94.69 200 LEU A N 1
ATOM 1528 C CA . LEU A 1 200 ? 12.673 10.222 0.464 1.00 94.69 200 LEU A CA 1
ATOM 1529 C C . LEU A 1 200 ? 13.789 9.209 0.185 1.00 94.69 200 LEU A C 1
ATOM 1531 O O . LEU A 1 200 ? 14.549 9.375 -0.770 1.00 94.69 200 LEU A O 1
ATOM 1535 N N . VAL A 1 201 ? 13.860 8.139 0.982 1.00 94.12 201 VAL A N 1
ATOM 1536 C CA . VAL A 1 201 ? 14.865 7.080 0.807 1.00 94.12 201 VAL A CA 1
ATOM 1537 C C . VAL A 1 201 ? 14.664 6.348 -0.520 1.00 94.12 201 VAL A C 1
ATOM 1539 O O . VAL A 1 201 ? 15.619 6.170 -1.271 1.00 94.12 201 VAL A O 1
ATOM 1542 N N . PHE A 1 202 ? 13.436 5.955 -0.861 1.00 93.19 202 PHE A N 1
ATOM 1543 C CA . PHE A 1 202 ? 13.189 5.236 -2.111 1.00 93.19 202 PHE A CA 1
ATOM 1544 C C . PHE A 1 202 ? 13.308 6.133 -3.346 1.00 93.19 202 PHE A C 1
ATOM 1546 O O . PHE A 1 202 ? 13.827 5.682 -4.364 1.00 93.19 202 PHE A O 1
ATOM 1553 N N . LEU A 1 203 ? 12.900 7.401 -3.287 1.00 92.12 203 LEU A N 1
ATOM 1554 C CA . LEU A 1 203 ? 13.127 8.344 -4.386 1.00 92.12 203 LEU A CA 1
ATOM 1555 C C . LEU A 1 203 ? 14.624 8.559 -4.645 1.00 92.12 203 LEU A C 1
ATOM 1557 O O . LEU A 1 203 ? 15.028 8.680 -5.802 1.00 92.12 203 LEU A O 1
ATOM 1561 N N . TRP A 1 204 ? 15.459 8.527 -3.601 1.00 91.44 204 TRP A N 1
ATOM 1562 C CA . TRP A 1 204 ? 16.912 8.518 -3.767 1.00 91.44 204 TRP A CA 1
ATOM 1563 C C . TRP A 1 204 ? 17.410 7.278 -4.525 1.00 91.44 204 TRP A C 1
ATOM 1565 O O . TRP A 1 204 ? 18.213 7.430 -5.444 1.00 91.44 204 TRP A O 1
ATOM 1575 N N . THR A 1 205 ? 16.889 6.075 -4.237 1.00 86.94 205 THR A N 1
ATOM 1576 C CA . THR A 1 205 ? 17.260 4.854 -4.996 1.00 86.94 205 THR A CA 1
ATOM 1577 C C . THR A 1 205 ? 16.916 4.936 -6.487 1.00 86.94 205 THR A C 1
ATOM 1579 O O . THR A 1 205 ? 17.387 4.127 -7.281 1.00 86.94 205 THR A O 1
ATOM 1582 N N . ARG A 1 206 ? 16.084 5.911 -6.875 1.00 86.88 206 ARG A N 1
ATOM 1583 C CA . ARG A 1 206 ? 15.683 6.200 -8.257 1.00 86.88 206 ARG A CA 1
ATOM 1584 C C . ARG A 1 206 ? 16.341 7.459 -8.825 1.00 86.88 206 ARG A C 1
ATOM 1586 O O . ARG A 1 206 ? 15.871 7.970 -9.833 1.00 86.88 206 ARG A O 1
ATOM 1593 N N . THR A 1 207 ? 17.368 7.984 -8.153 1.00 87.38 207 THR A N 1
ATOM 1594 C CA . THR A 1 207 ? 18.100 9.210 -8.520 1.00 87.38 207 THR A CA 1
ATOM 1595 C C . THR A 1 207 ? 17.224 10.465 -8.651 1.00 87.38 207 THR A C 1
ATOM 1597 O O . THR A 1 207 ? 17.625 11.431 -9.290 1.00 87.38 207 THR A O 1
ATOM 1600 N N . LEU A 1 208 ? 16.034 10.481 -8.035 1.00 87.19 208 LEU A N 1
ATOM 1601 C CA . LEU A 1 208 ? 15.090 11.609 -8.105 1.00 87.19 208 LEU A CA 1
ATOM 1602 C C . LEU A 1 208 ? 15.303 12.642 -6.998 1.00 87.19 208 LEU A C 1
ATOM 1604 O O . LEU A 1 208 ? 14.787 13.754 -7.069 1.00 87.19 208 LEU A O 1
ATOM 1608 N N . VAL A 1 209 ? 16.041 12.270 -5.955 1.00 91.00 209 VAL A N 1
ATOM 1609 C CA . VAL A 1 209 ? 16.326 13.112 -4.793 1.00 91.00 209 VAL A CA 1
ATOM 1610 C C . VAL A 1 209 ? 17.823 13.000 -4.471 1.00 91.00 209 VAL A C 1
ATOM 1612 O O . VAL A 1 209 ? 18.383 11.902 -4.563 1.00 91.00 209 VAL A O 1
ATOM 1615 N N . PRO A 1 210 ? 18.503 14.103 -4.098 1.00 92.75 210 PRO A N 1
ATOM 1616 C CA . PRO A 1 210 ? 19.936 14.090 -3.811 1.00 92.75 210 PRO A CA 1
ATOM 1617 C C . PRO A 1 210 ? 20.290 13.188 -2.623 1.00 92.75 210 PRO A C 1
ATOM 1619 O O . PRO A 1 210 ? 19.529 13.068 -1.662 1.00 92.75 210 PRO A O 1
ATOM 1622 N N . ARG A 1 211 ? 21.508 12.619 -2.644 1.00 92.12 211 ARG A N 1
ATOM 1623 C CA . ARG A 1 211 ? 22.022 11.714 -1.591 1.00 92.12 211 ARG A CA 1
ATOM 1624 C C . ARG A 1 211 ? 21.958 12.322 -0.183 1.00 92.12 211 ARG A C 1
ATOM 1626 O O . ARG A 1 211 ? 21.767 11.600 0.790 1.00 92.12 211 ARG A O 1
ATOM 1633 N N . ALA A 1 212 ? 22.055 13.650 -0.080 1.00 94.25 212 ALA A N 1
ATOM 1634 C CA . ALA A 1 212 ? 21.936 14.389 1.176 1.00 94.25 212 ALA A CA 1
ATOM 1635 C C . ALA A 1 212 ? 20.600 14.156 1.910 1.00 94.25 212 ALA A C 1
ATOM 1637 O O . ALA A 1 212 ? 20.542 14.320 3.123 1.00 94.25 212 ALA A O 1
ATOM 1638 N N . MET A 1 213 ? 19.541 13.743 1.205 1.00 93.75 213 MET A N 1
ATOM 1639 C CA . MET A 1 213 ? 18.217 13.499 1.792 1.00 93.75 213 MET A CA 1
ATOM 1640 C C . MET A 1 213 ? 18.041 12.088 2.361 1.00 93.75 213 MET A C 1
ATOM 1642 O O . MET A 1 213 ? 17.036 11.830 3.018 1.00 93.75 213 MET A O 1
ATOM 1646 N N . VAL A 1 214 ? 19.004 11.180 2.167 1.00 93.44 214 VAL A N 1
ATOM 1647 C CA . VAL A 1 214 ? 18.913 9.801 2.679 1.00 93.44 214 VAL A CA 1
ATOM 1648 C C . VAL A 1 214 ? 18.936 9.775 4.204 1.00 93.44 214 VAL A C 1
ATOM 1650 O O . VAL A 1 214 ? 18.055 9.178 4.814 1.00 93.44 214 VAL A O 1
ATOM 1653 N N . LEU A 1 215 ? 19.907 10.451 4.829 1.00 95.19 215 LEU A N 1
ATOM 1654 C CA . LEU A 1 215 ? 20.020 10.511 6.291 1.00 95.19 215 LEU A CA 1
ATOM 1655 C C . LEU A 1 215 ? 18.796 11.187 6.941 1.00 95.19 215 LEU A C 1
ATOM 1657 O O . LEU A 1 215 ? 18.207 10.575 7.835 1.00 95.19 215 LEU A O 1
ATOM 1661 N N . PRO A 1 216 ? 18.338 12.372 6.480 1.00 95.94 216 PRO A N 1
ATOM 1662 C CA . PRO A 1 216 ? 17.068 12.944 6.920 1.00 95.94 216 PRO A CA 1
ATOM 1663 C C . PRO A 1 216 ? 15.881 12.000 6.708 1.00 95.94 216 PRO A C 1
ATOM 1665 O O . PRO A 1 216 ? 15.065 11.841 7.611 1.00 95.94 216 PRO A O 1
ATOM 1668 N N . GLY A 1 217 ? 15.793 11.336 5.550 1.00 95.56 217 GLY A N 1
ATOM 1669 C CA . GLY A 1 217 ? 14.723 10.390 5.235 1.00 95.56 217 GLY A CA 1
ATOM 1670 C C . GLY A 1 217 ? 14.674 9.207 6.203 1.00 95.56 217 GLY A C 1
ATOM 1671 O O . GLY A 1 217 ? 13.611 8.899 6.744 1.00 95.56 217 GLY A O 1
ATOM 1672 N N . LEU A 1 218 ? 15.824 8.595 6.499 1.00 95.62 218 LEU A N 1
ATOM 1673 C CA . LEU A 1 218 ? 15.945 7.532 7.500 1.00 95.62 218 LEU A CA 1
ATOM 1674 C C . LEU A 1 218 ? 15.581 8.031 8.902 1.00 95.62 218 LEU A C 1
ATOM 1676 O O . LEU A 1 218 ? 14.842 7.352 9.612 1.00 95.62 218 LEU A O 1
ATOM 1680 N N . GLY A 1 219 ? 16.041 9.226 9.285 1.00 96.50 219 GLY A N 1
ATOM 1681 C CA . GLY A 1 219 ? 15.714 9.839 10.573 1.00 96.50 219 GLY A CA 1
ATOM 1682 C C . GLY A 1 219 ? 14.211 10.079 10.743 1.00 96.50 219 GLY A C 1
ATOM 1683 O O . GLY A 1 219 ? 13.618 9.640 11.728 1.00 96.50 219 GLY A O 1
ATOM 1684 N N . VAL A 1 220 ? 13.568 10.706 9.755 1.00 96.94 220 VAL A N 1
ATOM 1685 C CA . VAL A 1 220 ? 12.115 10.951 9.747 1.00 96.94 220 VAL A CA 1
ATOM 1686 C C . VAL A 1 220 ? 11.335 9.631 9.730 1.00 96.94 220 VAL A C 1
ATOM 1688 O O . VAL A 1 220 ? 10.355 9.487 10.462 1.00 96.94 220 VAL A O 1
ATOM 1691 N N . GLY A 1 221 ? 11.793 8.643 8.956 1.00 96.12 221 GLY A N 1
ATOM 1692 C CA . GLY A 1 221 ? 11.192 7.311 8.900 1.00 96.12 221 GLY A CA 1
ATOM 1693 C C . GLY A 1 221 ? 11.257 6.571 10.239 1.00 96.12 221 GLY A C 1
ATOM 1694 O O . GLY A 1 221 ? 10.247 6.014 10.677 1.00 96.12 221 GLY A O 1
ATOM 1695 N N . LEU A 1 222 ? 12.410 6.622 10.918 1.00 97.12 222 LEU A N 1
ATOM 1696 C CA . LEU A 1 222 ? 12.624 6.038 12.245 1.00 97.12 222 LEU A CA 1
ATOM 1697 C C . LEU A 1 222 ? 11.722 6.702 13.289 1.00 97.12 222 LEU A C 1
ATOM 1699 O O . LEU A 1 222 ? 11.024 6.006 14.024 1.00 97.12 222 LEU A O 1
ATOM 1703 N N . VAL A 1 223 ? 11.685 8.039 13.323 1.00 97.88 223 VAL A N 1
ATOM 1704 C CA . VAL A 1 223 ? 10.780 8.787 14.209 1.00 97.88 223 VAL A CA 1
ATOM 1705 C C . VAL A 1 223 ? 9.331 8.382 13.943 1.00 97.88 223 VAL A C 1
ATOM 1707 O O . VAL A 1 223 ? 8.596 8.095 14.885 1.00 97.88 223 VAL A O 1
ATOM 1710 N N . GLY A 1 224 ? 8.927 8.274 12.676 1.00 97.00 224 GLY A N 1
ATOM 1711 C CA . GLY A 1 224 ? 7.591 7.812 12.307 1.00 97.00 224 GLY A CA 1
ATOM 1712 C C . GLY A 1 224 ? 7.266 6.412 12.835 1.00 97.00 224 GLY A C 1
ATOM 1713 O O . GLY A 1 224 ? 6.210 6.207 13.436 1.00 97.00 224 GLY A O 1
ATOM 1714 N N . ALA A 1 225 ? 8.200 5.466 12.697 1.00 96.44 225 ALA A N 1
ATOM 1715 C CA . ALA A 1 225 ? 8.035 4.101 13.192 1.00 96.44 225 ALA A CA 1
ATOM 1716 C C . ALA A 1 225 ? 7.923 4.055 14.725 1.00 96.44 225 ALA A C 1
ATOM 1718 O O . ALA A 1 225 ? 7.058 3.358 15.262 1.00 96.44 225 ALA A O 1
ATOM 1719 N N . LEU A 1 226 ? 8.737 4.844 15.434 1.00 97.50 226 LEU A N 1
ATOM 1720 C CA . LEU A 1 226 ? 8.671 4.976 16.891 1.00 97.50 226 LEU A CA 1
ATOM 1721 C C . LEU A 1 226 ? 7.341 5.590 17.349 1.00 97.50 226 LEU A C 1
ATOM 1723 O O . LEU A 1 226 ? 6.752 5.117 18.319 1.00 97.50 226 LEU A O 1
ATOM 1727 N N . LEU A 1 227 ? 6.826 6.596 16.635 1.00 97.06 227 LEU A N 1
ATOM 1728 C CA . LEU A 1 227 ? 5.513 7.190 16.904 1.00 97.06 227 LEU A CA 1
ATOM 1729 C C . LEU A 1 227 ? 4.377 6.181 16.688 1.00 97.06 227 LEU A C 1
ATOM 1731 O O . LEU A 1 227 ? 3.465 6.103 17.514 1.00 97.06 227 LEU A O 1
ATOM 1735 N N . LEU A 1 228 ? 4.444 5.371 15.625 1.00 96.31 228 LEU A N 1
ATOM 1736 C CA . LEU A 1 228 ? 3.487 4.288 15.393 1.00 96.31 228 LEU A CA 1
ATOM 1737 C C . LEU A 1 228 ? 3.548 3.247 16.517 1.00 96.31 228 LEU A C 1
ATOM 1739 O O . LEU A 1 228 ? 2.505 2.918 17.082 1.00 96.31 228 LEU A O 1
ATOM 1743 N N . ALA A 1 229 ? 4.741 2.802 16.915 1.00 95.69 229 ALA A N 1
ATOM 1744 C CA . ALA A 1 229 ? 4.920 1.855 18.015 1.00 95.69 229 ALA A CA 1
ATOM 1745 C C . ALA A 1 229 ? 4.400 2.411 19.353 1.00 95.69 229 ALA A C 1
ATOM 1747 O O . ALA A 1 229 ? 3.647 1.740 20.060 1.00 95.69 229 ALA A O 1
ATOM 1748 N N . LEU A 1 230 ? 4.722 3.666 19.680 1.00 95.56 230 LEU A N 1
ATOM 1749 C CA . LEU A 1 230 ? 4.220 4.329 20.882 1.00 95.56 230 LEU A CA 1
ATOM 1750 C C . LEU A 1 230 ? 2.693 4.456 20.850 1.00 95.56 230 LEU A C 1
ATOM 1752 O O . LEU A 1 230 ? 2.023 4.144 21.834 1.00 95.56 230 LEU A O 1
ATOM 1756 N N . SER A 1 231 ? 2.125 4.870 19.715 1.00 94.50 231 SER A N 1
ATOM 1757 C CA . SER A 1 231 ? 0.673 4.968 19.560 1.00 94.50 231 SER A CA 1
ATOM 1758 C C . SER A 1 231 ? -0.012 3.607 19.727 1.00 94.50 231 SER A C 1
ATOM 1760 O O . SER A 1 231 ? -1.055 3.540 20.377 1.00 94.50 231 SER A O 1
ATOM 1762 N N . LEU A 1 232 ? 0.591 2.520 19.229 1.00 93.56 232 LEU A N 1
ATOM 1763 C CA . LEU A 1 232 ? 0.094 1.155 19.398 1.00 93.56 232 LEU A CA 1
ATOM 1764 C C . LEU A 1 232 ? 0.044 0.779 20.883 1.00 93.56 232 LEU A C 1
ATOM 1766 O O . LEU A 1 232 ? -0.995 0.333 21.367 1.00 93.56 232 LEU A O 1
ATOM 1770 N N . VAL A 1 233 ? 1.127 1.031 21.625 1.00 93.56 233 VAL A N 1
ATOM 1771 C CA . VAL A 1 233 ? 1.199 0.760 23.071 1.00 93.56 233 VAL A CA 1
ATOM 1772 C C . VAL A 1 233 ? 0.157 1.570 23.845 1.00 93.56 233 VAL A C 1
ATOM 1774 O O . VAL A 1 233 ? -0.494 1.039 24.747 1.00 93.56 233 VAL A O 1
ATOM 1777 N N . LEU A 1 234 ? -0.041 2.845 23.501 1.00 92.19 234 LEU A N 1
ATOM 1778 C CA . LEU A 1 234 ? -1.040 3.692 24.160 1.00 92.19 234 LEU A CA 1
ATOM 1779 C C . LEU A 1 234 ? -2.473 3.219 23.887 1.00 92.19 234 LEU A C 1
ATOM 1781 O O . LEU A 1 234 ? -3.287 3.195 24.812 1.00 92.19 234 LEU A O 1
ATOM 1785 N N . HIS A 1 235 ? -2.783 2.817 22.652 1.00 91.56 235 HIS A N 1
ATOM 1786 C CA . HIS A 1 235 ? -4.080 2.228 22.317 1.00 91.56 235 HIS A CA 1
ATOM 1787 C C . HIS A 1 235 ? -4.304 0.900 23.045 1.00 91.56 235 HIS A C 1
ATOM 1789 O O . HIS A 1 235 ? -5.392 0.680 23.576 1.00 91.56 235 HIS A O 1
ATOM 1795 N N . TRP A 1 236 ? -3.277 0.051 23.118 1.00 89.12 236 TRP A N 1
ATOM 1796 C CA . TRP A 1 236 ? -3.342 -1.233 23.810 1.00 89.12 236 TRP A CA 1
ATOM 1797 C C . TRP A 1 236 ? -3.629 -1.050 25.308 1.00 89.12 236 TRP A C 1
ATOM 1799 O O . TRP A 1 236 ? -4.639 -1.539 25.812 1.00 89.12 236 TRP A O 1
ATOM 1809 N N . ARG A 1 237 ? -2.855 -0.191 25.990 1.00 89.25 237 ARG A N 1
ATOM 1810 C CA . ARG A 1 237 ? -3.094 0.175 27.400 1.00 89.25 237 ARG A CA 1
ATOM 1811 C C . ARG A 1 237 ? -4.474 0.798 27.632 1.00 89.25 237 ARG A C 1
ATOM 1813 O O . ARG A 1 237 ? -5.069 0.608 28.692 1.00 89.25 237 ARG A O 1
ATOM 1820 N N . GLY A 1 238 ? -4.975 1.577 26.672 1.00 86.00 238 GLY A N 1
ATOM 1821 C CA . GLY A 1 238 ? -6.320 2.151 26.719 1.00 86.00 238 GLY A CA 1
ATOM 1822 C C . GLY A 1 238 ? -7.410 1.078 26.706 1.00 86.00 238 GLY A C 1
ATOM 1823 O O . GLY A 1 238 ? -8.315 1.119 27.540 1.00 86.00 238 GLY A O 1
ATOM 1824 N N . GLN A 1 239 ? -7.289 0.085 25.820 1.00 83.56 239 GLN A N 1
ATOM 1825 C CA . GLN A 1 239 ? -8.225 -1.040 25.739 1.00 83.56 239 GLN A CA 1
ATOM 1826 C C . GLN A 1 239 ? -8.231 -1.882 27.022 1.00 83.56 239 GLN A C 1
ATOM 1828 O O . GLN A 1 239 ? -9.309 -2.210 27.520 1.00 83.56 239 GLN A O 1
ATOM 1833 N N . ASP A 1 240 ? -7.065 -2.168 27.605 1.00 84.81 240 ASP A N 1
ATOM 1834 C CA . ASP A 1 240 ? -6.970 -2.952 28.845 1.00 84.81 240 ASP A CA 1
ATOM 1835 C C . ASP A 1 240 ? -7.634 -2.247 30.032 1.00 84.81 240 ASP A C 1
ATOM 1837 O O . ASP A 1 240 ? -8.360 -2.866 30.813 1.00 84.81 240 ASP A O 1
ATOM 1841 N N . ARG A 1 241 ? -7.460 -0.923 30.145 1.00 84.25 241 ARG A N 1
ATOM 1842 C CA . ARG A 1 241 ? -8.120 -0.123 31.190 1.00 84.25 241 ARG A CA 1
ATOM 1843 C C . ARG A 1 241 ? -9.640 -0.160 31.070 1.00 84.25 241 ARG A C 1
ATOM 1845 O O . ARG A 1 241 ? -10.321 -0.230 32.092 1.00 84.25 241 ARG A O 1
ATOM 1852 N N . LEU A 1 242 ? -10.175 -0.108 29.850 1.00 81.94 242 LEU A N 1
ATOM 1853 C CA . LEU A 1 242 ? -11.618 -0.187 29.613 1.00 81.94 242 LEU A CA 1
ATOM 1854 C C . LEU A 1 242 ? -12.163 -1.576 29.958 1.00 81.94 242 LEU A C 1
ATOM 1856 O O . LEU A 1 242 ? -13.158 -1.663 30.673 1.00 81.94 242 LEU A O 1
ATOM 1860 N N . ARG A 1 243 ? -11.464 -2.645 29.554 1.00 82.81 243 ARG A N 1
ATOM 1861 C CA . ARG A 1 243 ? -11.808 -4.031 29.918 1.00 82.81 243 ARG A CA 1
ATOM 1862 C C . ARG A 1 243 ? -11.812 -4.241 31.435 1.00 82.81 243 ARG A C 1
ATOM 1864 O O . ARG A 1 243 ? -12.747 -4.812 31.986 1.00 82.81 243 ARG A O 1
ATOM 1871 N N . ALA A 1 244 ? -10.813 -3.714 32.141 1.00 85.12 244 ALA A N 1
ATOM 1872 C CA . ALA A 1 244 ? -10.747 -3.808 33.599 1.00 85.12 244 ALA A CA 1
ATOM 1873 C C . ALA A 1 244 ? -11.854 -3.004 34.312 1.00 85.12 244 ALA A C 1
ATOM 1875 O O . ALA A 1 244 ? -12.246 -3.350 35.428 1.00 85.12 244 ALA A O 1
ATOM 1876 N N . ARG A 1 245 ? -12.345 -1.915 33.702 1.00 85.00 245 ARG A N 1
ATOM 1877 C CA . ARG A 1 245 ? -13.482 -1.133 34.218 1.00 85.00 245 ARG A CA 1
ATOM 1878 C C . ARG A 1 245 ? -14.814 -1.834 33.977 1.00 85.00 245 ARG A C 1
ATOM 1880 O O . ARG A 1 245 ? -15.623 -1.867 34.895 1.00 85.00 245 ARG A O 1
ATOM 1887 N N . SER A 1 246 ? -15.030 -2.415 32.795 1.00 84.44 246 SER A N 1
ATOM 1888 C CA . SER A 1 246 ? -16.267 -3.147 32.494 1.00 84.44 246 SER A CA 1
ATOM 1889 C C . SER A 1 246 ? -16.424 -4.386 33.373 1.00 84.44 246 SER A C 1
ATOM 1891 O O . SER A 1 246 ? -17.517 -4.634 33.868 1.00 84.44 246 SER A O 1
ATOM 1893 N N . ILE A 1 247 ? -15.332 -5.116 33.636 1.00 84.44 247 ILE A N 1
ATOM 1894 C CA . ILE A 1 247 ? -15.343 -6.254 34.570 1.00 84.44 247 ILE A CA 1
ATOM 1895 C C . ILE A 1 247 ? -15.714 -5.781 35.979 1.00 84.44 247 ILE A C 1
ATOM 1897 O O . ILE A 1 247 ? -16.613 -6.349 36.590 1.00 84.44 247 ILE A O 1
ATOM 1901 N N . ARG A 1 248 ? -15.084 -4.703 36.472 1.00 85.19 248 ARG A N 1
ATOM 1902 C CA . ARG A 1 248 ? -15.403 -4.142 37.794 1.00 85.19 248 ARG A CA 1
ATOM 1903 C C . ARG A 1 248 ? -16.861 -3.704 37.918 1.00 85.19 248 ARG A C 1
ATOM 1905 O O . ARG A 1 248 ? -17.490 -4.037 38.915 1.00 85.19 248 ARG A O 1
ATOM 1912 N N . ALA A 1 249 ? -17.396 -3.016 36.909 1.00 82.50 249 ALA A N 1
ATOM 1913 C CA . ALA A 1 249 ? -18.796 -2.592 36.879 1.00 82.50 249 ALA A CA 1
ATOM 1914 C C . ALA A 1 249 ? -19.774 -3.784 36.879 1.00 82.50 249 ALA A C 1
ATOM 1916 O O . ALA A 1 249 ? -20.782 -3.756 37.581 1.00 82.50 249 ALA A O 1
ATOM 1917 N N . ALA A 1 250 ? -19.454 -4.857 36.145 1.00 82.25 250 ALA A N 1
ATOM 1918 C CA . ALA A 1 250 ? -20.251 -6.082 36.144 1.00 82.25 250 ALA A CA 1
ATOM 1919 C C . ALA A 1 250 ? -20.236 -6.780 37.515 1.00 82.25 250 ALA A C 1
ATOM 1921 O O . ALA A 1 250 ? -21.273 -7.233 37.983 1.00 82.25 250 ALA A O 1
ATOM 1922 N N . THR A 1 251 ? -19.086 -6.805 38.198 1.00 82.19 251 THR A N 1
ATOM 1923 C CA . THR A 1 251 ? -18.970 -7.386 39.549 1.00 82.19 251 THR A CA 1
ATOM 1924 C C . THR A 1 251 ? -19.562 -6.514 40.660 1.00 82.19 251 THR A C 1
ATOM 1926 O O . THR A 1 251 ? -19.849 -7.029 41.734 1.00 82.19 251 THR A O 1
ATOM 1929 N N . SER A 1 252 ? -19.745 -5.208 40.434 1.00 73.25 252 SER A N 1
ATOM 1930 C CA . SER A 1 252 ? -20.300 -4.272 41.423 1.00 73.25 252 SER A CA 1
ATOM 1931 C C . SER A 1 252 ? -21.810 -4.055 41.293 1.00 73.25 252 SER A C 1
ATOM 1933 O O . SER A 1 252 ? -22.344 -3.191 41.982 1.00 73.25 252 SER A O 1
ATOM 1935 N N . THR A 1 253 ? -22.499 -4.777 40.402 1.00 59.88 253 THR A N 1
ATOM 1936 C CA . THR A 1 253 ? -23.966 -4.720 40.307 1.00 59.88 253 THR A CA 1
ATOM 1937 C C . THR A 1 253 ? -24.546 -5.576 41.441 1.00 59.88 253 THR A C 1
ATOM 1939 O O . THR A 1 253 ? -24.352 -6.792 41.419 1.00 59.88 253 THR A O 1
ATOM 1942 N N . PRO A 1 254 ? -25.180 -4.987 42.473 1.00 56.59 254 PRO A N 1
ATOM 1943 C CA . PRO A 1 254 ? -25.650 -5.744 43.628 1.00 56.59 254 PRO A CA 1
ATOM 1944 C C . PRO A 1 254 ? -26.769 -6.713 43.230 1.00 56.59 254 PRO A C 1
ATOM 1946 O O . PRO A 1 254 ? -27.698 -6.343 42.518 1.00 56.59 254 PRO A O 1
ATOM 1949 N N . ALA A 1 255 ? -26.706 -7.940 43.751 1.00 56.69 255 ALA A N 1
ATOM 1950 C CA . ALA A 1 255 ? -27.692 -9.010 43.573 1.00 56.69 255 ALA A CA 1
ATOM 1951 C C . ALA A 1 255 ? -29.047 -8.760 44.283 1.00 56.69 255 ALA A C 1
ATOM 1953 O O . ALA A 1 255 ? -29.757 -9.706 44.601 1.00 56.69 255 ALA A O 1
ATOM 1954 N N . ASN A 1 256 ? -29.419 -7.502 44.535 1.00 55.28 256 ASN A N 1
ATOM 1955 C CA . ASN A 1 256 ? -30.640 -7.131 45.254 1.00 55.28 256 ASN A CA 1
ATOM 1956 C C . ASN A 1 256 ? -31.641 -6.446 44.323 1.00 55.28 256 ASN A C 1
ATOM 1958 O O . ASN A 1 256 ? -31.837 -5.241 44.410 1.00 55.28 256 ASN A O 1
ATOM 1962 N N . LEU A 1 257 ? -32.269 -7.222 43.438 1.00 56.09 257 LEU A N 1
ATOM 1963 C CA . LEU A 1 257 ? -33.542 -6.885 42.784 1.00 56.09 257 LEU A CA 1
ATOM 1964 C C . LEU A 1 257 ? -34.298 -8.191 42.454 1.00 56.09 257 LEU A C 1
ATOM 1966 O O . LEU A 1 257 ? -34.546 -8.485 41.295 1.00 56.09 257 LEU A O 1
ATOM 1970 N N . THR A 1 258 ? -34.587 -9.021 43.462 1.00 50.91 258 THR A N 1
ATOM 1971 C CA . THR A 1 258 ? -35.693 -10.011 43.451 1.00 50.91 258 THR A CA 1
ATOM 1972 C C . THR A 1 258 ? -36.070 -10.371 44.892 1.00 50.91 258 THR A C 1
ATOM 1974 O O . THR A 1 258 ? -35.824 -11.470 45.373 1.00 50.91 258 THR A O 1
ATOM 1977 N N . LEU A 1 259 ? -36.646 -9.407 45.601 1.00 51.00 259 LEU A N 1
ATOM 1978 C CA . LEU A 1 259 ? -37.615 -9.670 46.660 1.00 51.00 259 LEU A CA 1
ATOM 1979 C C . LEU A 1 259 ? -38.693 -8.607 46.482 1.00 51.00 259 LEU A C 1
ATOM 1981 O O . LEU A 1 259 ? -38.463 -7.462 46.851 1.00 51.00 259 LEU A O 1
ATOM 1985 N N . ASP A 1 260 ? -39.745 -8.978 45.757 1.00 46.53 260 ASP A N 1
ATOM 1986 C CA . ASP A 1 260 ? -41.147 -8.602 45.982 1.00 46.53 260 ASP A CA 1
ATOM 1987 C C . ASP A 1 260 ? -42.037 -9.445 45.053 1.00 46.53 260 ASP A C 1
ATOM 1989 O O . ASP A 1 260 ? -41.742 -9.505 43.834 1.00 46.53 260 ASP A O 1
#

Sequence (260 aa):
MSSRLPTQDEQAPTTARRLEQLLDGLHSRVRASLLLRYFAAINRILLAIGFVPTAMVKILGARFTSEHFTAQDIDNPIGFFFEAMYRTGAYWQFIGWAQAIGGVLLLIPAASTLGAVIFFPIILNIFIITVSLGFSGTPLITGGMLLANLFLLCWDWHRLKPILFANPAPVTLPAPAAGSALATRLERAGYVASTTGGMLVFLWTRTLVPRAMVLPGLGVGLVGALLLALSLVLHWRGQDRLRARSIRAATSTPANLTLD

Foldseek 3Di:
DDPPDPDPPPDDQDPVRVVQVVLLVVLQVCLVDLVSVLLLLVLLLVLLLVQLLCLVCQLVLHQSDHPDDDPVLCVAPVSVVRVVCSVVNVSSNVLSVLSNVLSVLCLPPVRNLVSLVSVQVVLVVVLCVCVVSVPPPVNVVSVVNNVSSVSNNSNCVQVCVVVVDVDDDRRDHDDPLPFDPQLVVLLVQLSVLLNQLSNQCSNVVVVNHDPVSNVVSVVSNVSSVVSNVVSSVRSVVSNVVVVVVVVVVVVPPDPPDPDD